Protein AF-A0A1F7X297-F1 (afdb_monomer_lite)

pLDDT: mean 84.8, std 11.04, range [38.44, 95.62]

Organism: NCBI:txid1802478

Structure (mmCIF, N/CA/C/O backbone):
data_AF-A0A1F7X297-F1
#
_entry.id   AF-A0A1F7X297-F1
#
loop_
_atom_site.group_PDB
_atom_site.id
_atom_site.type_symbol
_atom_site.label_atom_id
_atom_site.label_alt_id
_atom_site.label_comp_id
_atom_site.label_asym_id
_atom_site.label_entity_id
_atom_site.label_seq_id
_atom_site.pdbx_PDB_ins_code
_atom_site.Cartn_x
_atom_site.Cartn_y
_atom_site.Cartn_z
_atom_site.occupancy
_atom_site.B_iso_or_equiv
_atom_site.auth_seq_id
_atom_site.auth_comp_id
_atom_site.auth_asym_id
_atom_site.auth_atom_id
_atom_site.pdbx_PDB_model_num
ATOM 1 N N . MET A 1 1 ? -18.878 -6.412 -2.199 1.00 38.44 1 MET A N 1
ATOM 2 C CA . MET A 1 1 ? -19.005 -5.171 -1.406 1.00 38.44 1 MET A CA 1
ATOM 3 C C . MET A 1 1 ? -17.886 -5.158 -0.384 1.00 38.44 1 MET A C 1
ATOM 5 O O . MET A 1 1 ? -17.686 -6.184 0.255 1.00 38.44 1 MET A O 1
ATOM 9 N N . THR A 1 2 ? -17.137 -4.058 -0.283 1.00 46.91 2 THR A N 1
ATOM 10 C CA . THR A 1 2 ? -16.115 -3.872 0.761 1.00 46.91 2 THR A CA 1
ATOM 11 C C . THR A 1 2 ? -16.827 -3.717 2.111 1.00 46.91 2 THR A C 1
ATOM 13 O O . THR A 1 2 ? -17.784 -2.945 2.172 1.00 46.91 2 THR A O 1
ATOM 16 N N . PRO A 1 3 ? -16.432 -4.443 3.169 1.00 51.38 3 PRO A N 1
ATOM 17 C CA . PRO A 1 3 ? -17.032 -4.289 4.494 1.00 51.38 3 PRO A CA 1
ATOM 18 C C . PRO A 1 3 ? -16.887 -2.838 4.997 1.00 51.38 3 PRO A C 1
ATOM 20 O O . PRO A 1 3 ? -15.782 -2.298 4.982 1.00 51.38 3 PRO A O 1
ATOM 23 N N . GLU A 1 4 ? -17.969 -2.196 5.449 1.00 62.78 4 GLU A N 1
ATOM 24 C CA . GLU A 1 4 ? -17.889 -0.869 6.080 1.00 62.78 4 GLU A CA 1
ATOM 25 C C . GLU A 1 4 ? -17.641 -1.016 7.585 1.00 62.78 4 GLU A C 1
ATOM 27 O O . GLU A 1 4 ? -18.492 -1.491 8.338 1.00 62.78 4 GLU A O 1
ATOM 32 N N . PHE A 1 5 ? -16.453 -0.614 8.037 1.00 67.69 5 PHE A N 1
ATOM 33 C CA . PHE A 1 5 ? -16.093 -0.645 9.450 1.00 67.69 5 PHE A CA 1
ATOM 34 C C . PHE A 1 5 ? -16.605 0.616 10.155 1.00 67.69 5 PHE A C 1
ATOM 36 O O . PHE A 1 5 ? -16.205 1.727 9.812 1.00 67.69 5 PHE A O 1
ATOM 43 N N . SER A 1 6 ? -17.503 0.464 11.133 1.00 72.62 6 SER A N 1
ATOM 44 C CA . SER A 1 6 ? -18.113 1.599 11.844 1.00 72.62 6 SER A CA 1
ATOM 45 C C . SER A 1 6 ? -17.475 1.856 13.212 1.00 72.62 6 SER A C 1
ATOM 47 O O . SER A 1 6 ? -16.880 0.963 13.812 1.00 72.62 6 SER A O 1
ATOM 49 N N . GLN A 1 7 ? -17.671 3.065 13.757 1.00 75.06 7 GLN A N 1
ATOM 50 C CA . GLN A 1 7 ? -17.125 3.448 15.072 1.00 75.06 7 GLN A CA 1
ATOM 51 C C . GLN A 1 7 ? -17.664 2.539 16.175 1.00 75.06 7 GLN A C 1
ATOM 53 O O . GLN A 1 7 ? -16.926 2.153 17.069 1.00 75.06 7 GLN A O 1
ATOM 58 N N . LYS A 1 8 ? -18.927 2.117 16.054 1.00 81.44 8 LYS A N 1
ATOM 59 C CA . LYS A 1 8 ? -19.556 1.149 16.954 1.00 81.44 8 LYS A CA 1
ATOM 60 C C . LYS A 1 8 ? -18.793 -0.181 16.990 1.00 81.44 8 LYS A C 1
ATOM 62 O O . LYS A 1 8 ? -18.684 -0.785 18.052 1.00 81.44 8 LYS A O 1
ATOM 67 N N . ILE A 1 9 ? -18.290 -0.648 15.846 1.00 83.44 9 ILE A N 1
ATOM 68 C CA . ILE A 1 9 ? -17.514 -1.894 15.758 1.00 83.44 9 ILE A CA 1
ATOM 69 C C . ILE A 1 9 ? -16.147 -1.688 16.400 1.00 83.44 9 ILE A C 1
ATOM 71 O O . ILE A 1 9 ? -15.744 -2.508 17.220 1.00 83.44 9 ILE A O 1
ATOM 75 N N . THR A 1 10 ? -15.474 -0.576 16.095 1.00 79.00 10 THR A N 1
ATOM 76 C CA . THR A 1 10 ? -14.210 -0.211 16.744 1.00 79.00 10 THR A CA 1
ATOM 77 C C . THR A 1 10 ? -14.358 -0.175 18.261 1.00 79.00 10 THR A C 1
ATOM 79 O O . THR A 1 10 ? -13.610 -0.861 18.944 1.00 79.00 10 THR A O 1
ATOM 82 N N . ASP A 1 11 ? -15.367 0.529 18.779 1.00 80.25 11 ASP A N 1
ATOM 83 C CA . ASP A 1 11 ? -15.612 0.663 20.217 1.00 80.25 11 ASP A CA 1
ATOM 84 C C . ASP A 1 11 ? -15.863 -0.700 20.880 1.00 80.25 11 ASP A C 1
ATOM 86 O O . ASP A 1 11 ? -15.329 -0.980 21.951 1.00 80.25 11 ASP A O 1
ATOM 90 N N . LYS A 1 12 ? -16.635 -1.586 20.233 1.00 83.75 12 LYS A N 1
ATOM 91 C CA . LYS A 1 12 ? -16.843 -2.962 20.715 1.00 83.75 12 LYS A CA 1
ATOM 92 C C . LYS A 1 12 ? -15.537 -3.755 20.776 1.00 83.75 12 LYS A C 1
ATOM 94 O O . LYS A 1 12 ? -15.341 -4.537 21.701 1.00 83.75 12 LYS A O 1
ATOM 99 N N . LEU A 1 13 ? -14.670 -3.593 19.780 1.00 81.56 13 LEU A N 1
ATOM 100 C CA . LEU A 1 13 ? -13.423 -4.347 19.676 1.00 81.56 13 LEU A CA 1
ATOM 101 C C . LEU A 1 13 ? -12.332 -3.834 20.621 1.00 81.56 13 LEU A C 1
ATOM 103 O O . LEU A 1 13 ? -11.515 -4.630 21.075 1.00 81.56 13 LEU A O 1
ATOM 107 N N . THR A 1 14 ? -12.312 -2.537 20.928 1.00 74.00 14 THR A N 1
ATOM 108 C CA . THR A 1 14 ? -11.319 -1.924 21.822 1.00 74.00 14 THR A CA 1
ATOM 109 C C . THR A 1 14 ? -11.687 -2.068 23.303 1.00 74.00 14 THR A C 1
ATOM 111 O O . THR A 1 14 ? -10.814 -2.294 24.136 1.00 74.00 14 THR A O 1
ATOM 114 N N . GLN A 1 15 ? -12.980 -2.065 23.653 1.00 70.38 15 GLN A N 1
ATOM 115 C CA . GLN A 1 15 ? -13.458 -2.192 25.044 1.00 70.38 15 GLN A CA 1
ATOM 116 C C . GLN A 1 15 ? -13.142 -3.534 25.725 1.00 70.38 15 GLN A C 1
ATOM 118 O O . GLN A 1 15 ? -13.280 -3.667 26.945 1.00 70.38 15 GLN A O 1
ATOM 123 N N . HIS A 1 16 ? -12.731 -4.548 24.969 1.00 59.47 16 HIS A N 1
ATOM 124 C CA . HIS A 1 16 ? -12.546 -5.898 25.473 1.00 59.47 16 HIS A CA 1
ATOM 125 C C . HIS A 1 16 ? -11.120 -6.392 25.189 1.00 59.47 16 HIS A C 1
ATOM 127 O O . HIS A 1 16 ? -10.581 -6.206 24.103 1.00 59.47 16 HIS A O 1
ATOM 133 N N . GLN A 1 17 ? -10.499 -7.092 26.146 1.00 58.88 17 GLN A N 1
ATOM 134 C CA . GLN A 1 17 ? -9.280 -7.867 25.876 1.00 58.88 17 GLN A CA 1
ATOM 135 C C . GLN A 1 17 ? -9.661 -9.077 25.009 1.00 58.88 17 GLN A C 1
ATOM 137 O O . GLN A 1 17 ? -9.972 -10.147 25.527 1.00 58.88 17 GLN A O 1
ATOM 142 N N . MET A 1 18 ? -9.766 -8.877 23.694 1.00 66.44 18 MET A N 1
ATOM 143 C CA . MET A 1 18 ? -10.451 -9.830 22.821 1.00 66.44 18 MET A CA 1
ATOM 144 C C . MET A 1 18 ? -9.526 -10.937 22.326 1.00 66.44 18 MET A C 1
ATOM 146 O O . MET A 1 18 ? -8.453 -10.680 21.784 1.00 66.44 18 MET A O 1
ATOM 150 N N . SER A 1 19 ? -9.990 -12.181 22.442 1.00 80.50 19 SER A N 1
ATOM 151 C CA . SER A 1 19 ? -9.443 -13.300 21.679 1.00 80.50 19 SER A CA 1
ATOM 152 C C . SER A 1 19 ? -9.825 -13.179 20.197 1.00 80.50 19 SER A C 1
ATOM 154 O O . SER A 1 19 ? -10.837 -12.568 19.846 1.00 80.50 19 SER A O 1
ATOM 156 N N . VAL A 1 20 ? -9.043 -13.815 19.318 1.00 86.19 20 VAL A N 1
ATOM 157 C CA . VAL A 1 20 ? -9.323 -13.895 17.870 1.00 86.19 20 VAL A CA 1
ATOM 158 C C . VAL A 1 20 ? -10.738 -14.421 17.596 1.00 86.19 20 VAL A C 1
ATOM 160 O O . VAL A 1 20 ? -11.430 -13.895 16.725 1.00 86.19 20 VAL A O 1
ATOM 163 N N . ASP A 1 21 ? -11.194 -15.410 18.369 1.00 87.19 21 ASP A N 1
ATOM 164 C CA . ASP A 1 21 ? -12.525 -16.004 18.210 1.00 87.19 21 ASP A CA 1
ATOM 165 C C . ASP A 1 21 ? -13.640 -14.998 18.488 1.00 87.19 21 ASP A C 1
ATOM 167 O O . ASP A 1 21 ? -14.619 -14.936 17.742 1.00 87.19 21 ASP A O 1
ATOM 171 N N . LYS A 1 22 ? -13.474 -14.153 19.511 1.00 87.88 22 LYS A N 1
ATOM 172 C CA . LYS A 1 22 ? -14.493 -13.162 19.848 1.00 87.88 22 LYS A CA 1
ATOM 173 C C . LYS A 1 22 ? -14.522 -11.998 18.856 1.00 87.88 22 LYS A C 1
ATOM 175 O O . LYS A 1 22 ? -15.602 -11.518 18.521 1.00 87.88 22 LYS A O 1
ATOM 180 N N . ILE A 1 23 ? -13.367 -11.601 18.315 1.00 89.31 23 ILE A N 1
ATOM 181 C CA . ILE A 1 23 ? -13.302 -10.648 17.193 1.00 89.31 23 ILE A CA 1
ATOM 182 C C . ILE A 1 23 ? -14.063 -11.220 15.991 1.00 89.31 23 ILE A C 1
ATOM 184 O O . ILE A 1 23 ? -14.893 -10.534 15.400 1.00 89.31 23 ILE A O 1
ATOM 188 N N . LYS A 1 24 ? -13.832 -12.495 15.653 1.00 90.81 24 LYS A N 1
ATOM 189 C CA . LYS A 1 24 ? -14.525 -13.178 14.550 1.00 90.81 24 LYS A CA 1
ATOM 190 C C . LYS A 1 24 ? -16.042 -13.208 14.744 1.00 90.81 24 LYS A C 1
ATOM 192 O O . LYS A 1 24 ? -16.774 -13.032 13.774 1.00 90.81 24 LYS A O 1
ATOM 197 N N . GLU A 1 25 ? -16.507 -13.440 15.968 1.00 90.12 25 GLU A N 1
ATOM 198 C CA . GLU A 1 25 ? -17.930 -13.423 16.321 1.00 90.12 25 GLU A CA 1
ATOM 199 C C . GLU A 1 25 ? -18.545 -12.032 16.105 1.00 90.12 25 GLU A C 1
ATOM 201 O O . GLU A 1 25 ? -19.507 -11.918 15.352 1.00 90.12 25 GLU A O 1
ATOM 206 N N . ILE A 1 26 ? -17.936 -10.973 16.655 1.00 89.62 26 ILE A N 1
ATOM 207 C CA . ILE A 1 26 ? -18.421 -9.587 16.504 1.00 89.62 26 ILE A CA 1
ATOM 208 C C . ILE A 1 26 ? -18.487 -9.177 15.031 1.00 89.62 26 ILE A C 1
ATOM 210 O O . ILE A 1 26 ? -19.477 -8.597 14.592 1.00 89.62 26 ILE A O 1
ATOM 214 N N . LEU A 1 27 ? -17.445 -9.483 14.251 1.00 89.06 27 LEU A N 1
ATOM 215 C CA . LEU A 1 27 ? -17.424 -9.149 12.826 1.00 89.06 27 LEU A CA 1
ATOM 216 C C . LEU A 1 27 ? -18.556 -9.860 12.073 1.00 89.06 27 LEU A C 1
ATOM 218 O O . LEU A 1 27 ? -19.227 -9.230 11.260 1.00 89.06 27 LEU A O 1
ATOM 222 N N . LYS A 1 28 ? -18.824 -11.136 12.386 1.00 89.50 28 LYS A N 1
ATOM 223 C CA . LYS A 1 28 ? -19.942 -11.890 11.798 1.00 89.50 28 LYS A CA 1
ATOM 224 C C . LYS A 1 28 ? -21.309 -11.330 12.189 1.00 89.50 28 LYS A C 1
ATOM 226 O O . LYS A 1 28 ? -22.180 -11.264 11.327 1.00 89.50 28 LYS A O 1
ATOM 231 N N . GLU A 1 29 ? -21.504 -10.935 13.448 1.00 90.25 29 GLU A N 1
ATOM 232 C CA . GLU A 1 29 ? -22.754 -10.312 13.920 1.00 90.25 29 GLU A CA 1
ATOM 233 C C . GLU A 1 29 ? -23.071 -9.015 13.169 1.00 90.25 29 GLU A C 1
ATOM 235 O O . GLU A 1 29 ? -24.231 -8.716 12.900 1.00 90.25 29 GLU A O 1
ATOM 240 N N . GLU A 1 30 ? -22.037 -8.265 12.793 1.00 87.62 30 GLU A N 1
ATOM 241 C CA . GLU A 1 30 ? -22.159 -7.019 12.030 1.00 87.62 30 GLU A CA 1
ATOM 242 C C . GLU A 1 30 ? -22.128 -7.269 10.503 1.00 87.62 30 GLU A C 1
ATOM 244 O O . GLU A 1 30 ? -22.032 -6.332 9.715 1.00 87.62 30 GLU A O 1
ATOM 249 N N . GLY A 1 31 ? -22.227 -8.534 10.064 1.00 87.69 31 GLY A N 1
ATOM 250 C CA . GLY A 1 31 ? -22.316 -8.923 8.652 1.00 87.69 31 GLY A CA 1
ATOM 251 C C . GLY A 1 31 ? -21.001 -8.829 7.873 1.00 87.69 31 GLY A C 1
ATOM 252 O O . GLY A 1 31 ? -21.013 -8.864 6.641 1.00 87.69 31 GLY A O 1
ATOM 253 N N . LEU A 1 32 ? -19.864 -8.712 8.562 1.00 87.88 32 LEU A N 1
ATOM 254 C CA . LEU A 1 32 ? -18.552 -8.564 7.947 1.00 87.88 32 LEU A CA 1
ATOM 255 C C . LEU A 1 32 ? -17.800 -9.903 7.904 1.00 87.88 32 LEU A C 1
ATOM 257 O O . LEU A 1 32 ? -17.411 -10.473 8.927 1.00 87.88 32 LEU A O 1
ATOM 261 N N . PHE A 1 33 ? -17.542 -10.394 6.693 1.00 88.38 33 PHE A N 1
ATOM 262 C CA . PHE A 1 33 ? -16.872 -11.674 6.461 1.00 88.38 33 PHE A CA 1
ATOM 263 C C . PHE A 1 33 ? -15.397 -11.461 6.117 1.00 88.38 33 PHE A C 1
ATOM 265 O O . PHE A 1 33 ? -15.043 -11.180 4.975 1.00 88.38 33 PHE A O 1
ATOM 272 N N . PHE A 1 34 ? -14.538 -11.605 7.122 1.00 90.62 34 PHE A N 1
ATOM 273 C CA . PHE A 1 34 ? -13.085 -11.510 6.989 1.00 90.62 34 PHE A CA 1
ATOM 274 C C . PHE A 1 34 ? -12.448 -12.906 6.946 1.00 90.62 34 PHE A C 1
ATOM 276 O O . PHE A 1 34 ? -12.910 -13.823 7.630 1.00 90.62 34 PHE A O 1
ATOM 283 N N . SER A 1 35 ? -11.360 -13.062 6.186 1.00 91.94 35 SER A N 1
ATOM 284 C CA . SER A 1 35 ? -10.506 -14.251 6.274 1.00 91.94 35 SER A CA 1
ATOM 285 C C . SER A 1 35 ? -9.921 -14.412 7.685 1.00 91.94 35 SER A C 1
ATOM 287 O O . SER A 1 35 ? -9.747 -13.434 8.418 1.00 91.94 35 SER A O 1
ATOM 289 N N . ASP A 1 36 ? -9.555 -15.639 8.066 1.00 90.75 36 ASP A N 1
ATOM 290 C CA . ASP A 1 36 ? -8.929 -15.903 9.373 1.00 90.75 36 ASP A CA 1
ATOM 291 C C . ASP A 1 36 ? -7.648 -15.083 9.581 1.00 90.75 36 ASP A C 1
ATOM 293 O O . ASP A 1 36 ? -7.345 -14.638 10.689 1.00 90.75 36 ASP A O 1
ATOM 297 N N . ASP A 1 37 ? -6.907 -14.855 8.501 1.00 90.25 37 ASP A N 1
ATOM 298 C CA . ASP A 1 37 ? -5.690 -14.056 8.490 1.00 90.25 37 ASP A CA 1
ATOM 299 C C . ASP A 1 37 ? -5.979 -12.566 8.692 1.00 90.25 37 ASP A C 1
ATOM 301 O O . ASP A 1 37 ? -5.272 -11.913 9.463 1.00 90.25 37 ASP A O 1
ATOM 305 N N . SER A 1 38 ? -7.056 -12.040 8.100 1.00 91.50 38 SER A N 1
ATOM 306 C CA . SER A 1 38 ? -7.497 -10.675 8.377 1.00 91.50 38 SER A CA 1
ATOM 307 C C . SER A 1 38 ? -7.957 -10.509 9.827 1.00 91.50 38 SER A C 1
ATOM 309 O O . SER A 1 38 ? -7.583 -9.527 10.461 1.00 91.50 38 SER A O 1
ATOM 311 N N . VAL A 1 39 ? -8.708 -11.464 10.393 1.00 91.44 39 VAL A N 1
ATOM 312 C CA . VAL A 1 39 ? -9.139 -11.403 11.806 1.00 91.44 39 VAL A CA 1
ATOM 313 C C . VAL A 1 39 ? -7.929 -11.395 12.746 1.00 91.44 39 VAL A C 1
ATOM 315 O O . VAL A 1 39 ? -7.859 -10.576 13.662 1.00 91.44 39 VAL A O 1
ATOM 318 N N . LYS A 1 40 ? -6.934 -12.256 12.496 1.00 88.94 40 LYS A N 1
ATOM 319 C CA . LYS A 1 40 ? -5.674 -12.271 13.260 1.00 88.94 40 LYS A CA 1
ATOM 320 C C . LYS A 1 40 ? -4.914 -10.949 13.136 1.00 88.94 40 LYS A C 1
ATOM 322 O O . LYS A 1 40 ? -4.377 -10.460 14.126 1.00 88.94 40 LYS A O 1
ATOM 327 N N . ASN A 1 41 ? -4.884 -10.356 11.945 1.00 89.50 41 ASN A N 1
ATOM 328 C CA . ASN A 1 41 ? -4.262 -9.054 11.720 1.00 89.50 41 ASN A CA 1
ATOM 329 C C . ASN A 1 41 ? -5.008 -7.912 12.433 1.00 89.50 41 ASN A C 1
ATOM 331 O O . ASN A 1 41 ? -4.359 -7.021 12.971 1.00 89.50 41 ASN A O 1
ATOM 335 N N . ILE A 1 42 ? -6.343 -7.947 12.495 1.00 90.31 42 ILE A N 1
ATOM 336 C CA . ILE A 1 42 ? -7.141 -6.986 13.277 1.00 90.31 42 ILE A CA 1
ATOM 337 C C . ILE A 1 42 ? -6.803 -7.109 14.766 1.00 90.31 42 ILE A C 1
ATOM 339 O O . ILE A 1 42 ? -6.512 -6.102 15.407 1.00 90.31 42 ILE A O 1
ATOM 343 N N . ALA A 1 43 ? -6.756 -8.336 15.297 1.00 88.31 43 ALA A N 1
ATOM 344 C CA . ALA A 1 43 ? -6.353 -8.594 16.681 1.00 88.31 43 ALA A CA 1
ATOM 345 C C . ALA A 1 43 ? -4.957 -8.025 16.984 1.00 88.31 43 ALA A C 1
ATOM 347 O O . ALA A 1 43 ? -4.738 -7.381 18.008 1.00 88.31 43 ALA A O 1
ATOM 348 N N . HIS A 1 44 ? -4.020 -8.219 16.055 1.00 86.56 44 HIS A N 1
ATOM 349 C CA . HIS A 1 44 ? -2.669 -7.689 16.166 1.00 86.56 44 HIS A CA 1
ATOM 350 C C . HIS A 1 44 ? -2.646 -6.150 16.128 1.00 86.56 44 HIS A C 1
ATOM 352 O O . HIS A 1 44 ? -1.983 -5.532 16.959 1.00 86.56 44 HIS A O 1
ATOM 358 N N . GLY A 1 45 ? -3.408 -5.516 15.234 1.00 88.00 45 GLY A N 1
ATOM 359 C CA . GLY A 1 45 ? -3.523 -4.056 15.186 1.00 88.00 45 GLY A CA 1
ATOM 360 C C . GLY A 1 45 ? -4.084 -3.462 16.481 1.00 88.00 45 GLY A C 1
ATOM 361 O O . GLY A 1 45 ? -3.542 -2.476 16.973 1.00 88.00 45 GLY A O 1
ATOM 362 N N . LEU A 1 46 ? -5.105 -4.098 17.069 1.00 87.06 46 LEU A N 1
ATOM 363 C CA . LEU A 1 46 ? -5.668 -3.721 18.373 1.00 87.06 46 LEU A CA 1
ATOM 364 C C . LEU A 1 46 ? -4.640 -3.854 19.502 1.00 87.06 46 LEU A C 1
ATOM 366 O O . LEU A 1 46 ? -4.536 -2.973 20.349 1.00 87.06 46 LEU A O 1
ATOM 370 N N . MET A 1 47 ? -3.846 -4.927 19.499 1.00 83.75 47 MET A N 1
ATOM 371 C CA . MET A 1 47 ? -2.786 -5.121 20.488 1.00 83.75 47 MET A CA 1
ATOM 372 C C . MET A 1 47 ? -1.715 -4.027 20.393 1.00 83.75 47 MET A C 1
ATOM 374 O O . MET A 1 47 ? -1.365 -3.439 21.411 1.00 83.75 47 MET A O 1
ATOM 378 N N . ILE A 1 48 ? -1.230 -3.715 19.183 1.00 83.62 48 ILE A N 1
ATOM 379 C CA . ILE A 1 48 ? -0.271 -2.618 18.975 1.00 83.62 48 ILE A CA 1
ATOM 380 C C . ILE A 1 48 ? -0.866 -1.301 19.476 1.00 83.62 48 ILE A C 1
ATOM 382 O O . ILE A 1 48 ? -0.217 -0.579 20.227 1.00 83.62 48 ILE A O 1
ATOM 386 N N . HIS A 1 49 ? -2.100 -0.996 19.073 1.00 83.88 49 HIS A N 1
ATOM 387 C CA . HIS A 1 49 ? -2.787 0.235 19.455 1.00 83.88 49 HIS A CA 1
ATOM 388 C C . HIS A 1 49 ? -2.930 0.373 20.977 1.00 83.88 49 HIS A C 1
ATOM 390 O O . HIS A 1 49 ? -2.671 1.441 21.530 1.00 83.88 49 HIS A O 1
ATOM 396 N N . LYS A 1 50 ? -3.234 -0.727 21.671 1.00 81.19 50 LYS A N 1
ATOM 397 C CA . LYS A 1 50 ? -3.296 -0.769 23.133 1.00 81.19 50 LYS A CA 1
ATOM 398 C C . LYS A 1 50 ? -1.945 -0.473 23.789 1.00 81.19 50 LYS A C 1
ATOM 400 O O . LYS A 1 50 ? -1.888 0.344 24.708 1.00 81.19 50 LYS A O 1
ATOM 405 N N . GLU A 1 51 ? -0.866 -1.092 23.307 1.00 79.94 51 GLU A N 1
ATOM 406 C CA . GLU A 1 51 ? 0.500 -0.873 23.816 1.00 79.94 51 GLU A CA 1
ATOM 407 C C . GLU A 1 51 ? 0.984 0.573 23.615 1.00 79.94 51 GLU A C 1
ATOM 409 O O . GLU A 1 51 ? 1.807 1.069 24.380 1.00 79.94 51 GLU A O 1
ATOM 414 N N . MET A 1 52 ? 0.428 1.297 22.637 1.00 76.56 52 MET A N 1
ATOM 415 C CA . MET A 1 52 ? 0.686 2.732 22.447 1.00 76.56 52 MET A CA 1
ATOM 416 C C . MET A 1 52 ? 0.012 3.631 23.499 1.00 76.56 52 MET A C 1
ATOM 418 O O . MET A 1 52 ? 0.217 4.846 23.482 1.00 76.56 52 MET A O 1
ATOM 422 N N . GLY A 1 53 ? -0.772 3.067 24.422 1.00 69.44 53 GLY A N 1
ATOM 423 C CA . GLY A 1 53 ? -1.485 3.811 25.456 1.00 69.44 53 GLY A CA 1
ATOM 424 C C . GLY A 1 53 ? -2.832 4.334 24.963 1.00 69.44 53 GLY A C 1
ATOM 425 O O . GLY A 1 53 ? -3.044 5.544 24.925 1.00 69.44 53 GLY A O 1
ATOM 426 N N . GLU A 1 54 ? -3.735 3.408 24.624 1.00 61.34 54 GLU A N 1
ATOM 427 C CA . GLU A 1 54 ? -5.103 3.589 24.090 1.00 61.34 54 GLU A CA 1
ATOM 428 C C . GLU A 1 54 ? -5.853 4.850 24.576 1.00 61.34 54 GLU A C 1
ATOM 430 O O . GLU A 1 54 ? -6.504 5.534 23.791 1.00 61.34 54 GLU A O 1
ATOM 435 N N . GLN A 1 55 ? -5.732 5.205 25.861 1.00 49.53 55 GLN A N 1
ATOM 436 C CA . GLN A 1 55 ? -6.436 6.347 26.466 1.00 49.53 55 GLN A CA 1
ATOM 437 C C . GLN A 1 55 ? -5.837 7.724 26.122 1.00 49.53 55 GLN A C 1
ATOM 439 O O . GLN A 1 55 ? -6.522 8.745 26.216 1.00 49.53 55 GLN A O 1
ATOM 444 N N . SER A 1 56 ? -4.575 7.762 25.700 1.00 55.19 56 SER A N 1
ATOM 445 C CA . SER A 1 56 ? -3.836 8.979 25.342 1.00 55.19 56 SER A CA 1
ATOM 446 C C . SER A 1 56 ? -3.699 9.152 23.829 1.00 55.19 56 SER A C 1
ATOM 448 O O . SER A 1 56 ? -3.445 10.263 23.357 1.00 55.19 56 SER A O 1
ATOM 450 N N . PHE A 1 57 ? -3.880 8.073 23.060 1.00 69.88 57 PHE A N 1
ATOM 451 C CA . PHE A 1 57 ? -3.644 8.062 21.624 1.00 69.88 57 PHE A CA 1
ATOM 452 C C . PHE A 1 57 ? -4.883 8.506 20.830 1.00 69.88 57 PHE A C 1
ATOM 454 O O . PHE A 1 57 ? -5.790 7.725 20.546 1.00 69.88 57 PHE A O 1
ATOM 461 N N . LYS A 1 58 ? -4.940 9.799 20.486 1.00 78.69 58 LYS A N 1
ATOM 462 C CA . LYS A 1 58 ? -6.086 10.418 19.784 1.00 78.69 58 LYS A CA 1
ATOM 463 C C . LYS A 1 58 ? -5.907 10.537 18.274 1.00 78.69 58 LYS A C 1
ATOM 465 O O . LYS A 1 58 ? -6.882 10.796 17.567 1.00 78.69 58 LYS A O 1
ATOM 470 N N . ASP A 1 59 ? -4.685 10.349 17.806 1.00 88.50 59 ASP A N 1
ATOM 471 C CA . ASP A 1 59 ? -4.332 10.466 16.402 1.00 88.50 59 ASP A CA 1
ATOM 472 C C . ASP A 1 59 ? -4.981 9.337 15.581 1.00 88.50 59 ASP A C 1
ATOM 474 O O . ASP A 1 59 ? -5.214 8.234 16.105 1.00 88.50 59 ASP A O 1
ATOM 478 N N . PRO A 1 60 ? -5.320 9.586 14.302 1.00 92.06 60 PRO A N 1
ATOM 479 C CA . PRO A 1 60 ? -5.765 8.537 13.400 1.00 92.06 60 PRO A CA 1
ATOM 480 C C . PRO A 1 60 ? -4.800 7.356 13.377 1.00 92.06 60 PRO A C 1
ATOM 482 O O . PRO A 1 60 ? -3.629 7.505 13.033 1.00 92.06 60 PRO A O 1
ATOM 485 N N . PHE A 1 61 ? -5.318 6.176 13.701 1.00 91.50 61 PHE A N 1
ATOM 486 C CA . PHE A 1 61 ? -4.616 4.901 13.596 1.00 91.50 61 PHE A CA 1
ATOM 487 C C . PHE A 1 61 ? -5.543 3.920 12.908 1.00 91.50 61 PHE A C 1
ATOM 489 O O . PHE A 1 61 ? -6.634 3.651 13.413 1.00 91.50 61 PHE A O 1
ATOM 496 N N . PHE A 1 62 ? -5.155 3.413 11.744 1.00 92.75 62 PHE A N 1
ATOM 497 C CA . PHE A 1 62 ? -6.038 2.559 10.965 1.00 92.75 62 PHE A CA 1
ATOM 498 C C . PHE A 1 62 ? -5.285 1.511 10.154 1.00 92.75 62 PHE A C 1
ATOM 500 O O . PHE A 1 62 ? -4.175 1.724 9.666 1.00 92.75 62 PHE A O 1
ATOM 507 N N . ILE A 1 63 ? -5.932 0.364 10.002 1.00 93.44 63 ILE A N 1
ATOM 508 C CA . ILE A 1 63 ? -5.496 -0.753 9.179 1.00 93.44 63 ILE A CA 1
ATOM 509 C C . ILE A 1 63 ? -6.062 -0.558 7.771 1.00 93.44 63 ILE A C 1
ATOM 511 O O . ILE A 1 63 ? -7.231 -0.202 7.601 1.00 93.44 63 ILE A O 1
ATOM 515 N N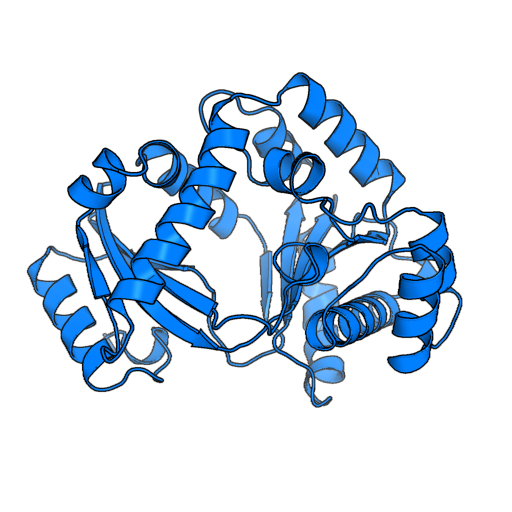 . TYR A 1 64 ? -5.243 -0.819 6.755 1.00 91.94 64 TYR A N 1
ATOM 516 C CA . TYR A 1 64 ? -5.636 -0.722 5.349 1.00 91.94 64 TYR A CA 1
ATOM 517 C C . TYR A 1 64 ? -5.199 -1.965 4.553 1.00 91.94 64 TYR A C 1
ATOM 519 O O . TYR A 1 64 ? -4.748 -2.972 5.105 1.00 91.94 64 TYR A O 1
ATOM 527 N N . GLY A 1 65 ? -5.388 -1.923 3.232 1.00 88.56 65 GLY A N 1
ATOM 528 C CA . GLY A 1 65 ? -4.934 -2.977 2.326 1.00 88.56 65 GLY A CA 1
ATOM 529 C C . GLY A 1 65 ? -5.747 -4.269 2.447 1.00 88.56 65 GLY A C 1
ATOM 530 O O . GLY A 1 65 ? -6.945 -4.244 2.721 1.00 88.56 65 GLY A O 1
ATOM 531 N N . SER A 1 66 ? -5.098 -5.414 2.212 1.00 88.25 66 SER A N 1
ATOM 532 C CA . SER A 1 66 ? -5.779 -6.723 2.172 1.00 88.25 66 SER A CA 1
ATOM 533 C C . SER A 1 66 ? -6.487 -7.093 3.480 1.00 88.25 66 SER A C 1
ATOM 535 O O . SER A 1 66 ? -7.538 -7.728 3.442 1.00 88.25 66 SER A O 1
ATOM 537 N N . THR A 1 67 ? -5.967 -6.640 4.629 1.00 91.38 67 THR A N 1
ATOM 538 C CA . THR A 1 67 ? -6.624 -6.860 5.923 1.00 91.38 67 THR A CA 1
ATOM 539 C C . THR A 1 67 ? -7.981 -6.170 5.956 1.00 91.38 67 THR A C 1
ATOM 541 O O . THR A 1 67 ? -8.972 -6.848 6.207 1.00 91.38 67 THR A O 1
ATOM 544 N N . ALA A 1 68 ? -8.033 -4.873 5.627 1.00 90.81 68 ALA A N 1
ATOM 545 C CA . ALA A 1 68 ? -9.271 -4.090 5.587 1.00 90.81 68 ALA A CA 1
ATOM 546 C C . ALA A 1 68 ? -10.260 -4.592 4.519 1.00 90.81 68 ALA A C 1
ATOM 548 O O . ALA A 1 68 ? -11.459 -4.638 4.767 1.00 90.81 68 ALA A O 1
ATOM 549 N N . LYS A 1 69 ? -9.756 -5.080 3.375 1.00 89.00 69 LYS A N 1
ATOM 550 C CA . LYS A 1 69 ? -10.576 -5.719 2.328 1.00 89.00 69 LYS A CA 1
ATOM 551 C C . LYS A 1 69 ? -11.119 -7.104 2.718 1.00 89.00 69 LYS A C 1
ATOM 553 O O . LYS A 1 69 ? -11.943 -7.648 1.992 1.00 89.00 69 LYS A O 1
ATOM 558 N N . GLY A 1 70 ? -10.662 -7.692 3.826 1.00 90.00 70 GLY A N 1
ATOM 559 C CA . GLY A 1 70 ? -11.083 -9.028 4.266 1.00 90.00 70 GLY A CA 1
ATOM 560 C C . GLY A 1 70 ? -10.391 -10.199 3.571 1.00 90.00 70 GLY A C 1
ATOM 561 O O . GLY A 1 70 ? -10.790 -11.342 3.778 1.00 90.00 70 GLY A O 1
ATOM 562 N N . THR A 1 71 ? -9.343 -9.932 2.790 1.00 90.56 71 THR A N 1
ATOM 563 C CA . THR A 1 71 ? -8.682 -10.905 1.907 1.00 90.56 71 THR A CA 1
ATOM 564 C C . THR A 1 71 ? -7.214 -11.146 2.270 1.00 90.56 71 THR A C 1
ATOM 566 O O . THR A 1 71 ? -6.431 -11.600 1.436 1.00 90.56 71 THR A O 1
ATOM 569 N N . ALA A 1 72 ? -6.773 -10.817 3.488 1.00 89.56 72 ALA A N 1
ATOM 570 C CA . ALA A 1 72 ? -5.411 -11.159 3.896 1.00 89.56 72 ALA A CA 1
ATOM 571 C C . ALA A 1 72 ? -5.243 -12.688 3.893 1.00 89.56 72 ALA A C 1
ATOM 573 O O . ALA A 1 72 ? -6.174 -13.415 4.240 1.00 89.56 72 ALA A O 1
ATOM 574 N N . GLY A 1 73 ? -4.080 -13.189 3.475 1.00 88.00 73 GLY A N 1
ATOM 575 C CA . GLY A 1 73 ? -3.798 -14.627 3.459 1.00 88.00 73 GLY A CA 1
ATOM 576 C C . GLY A 1 73 ? -4.499 -15.439 2.367 1.00 88.00 73 GLY A C 1
ATOM 577 O O . GLY A 1 73 ? -4.184 -16.616 2.227 1.00 88.00 73 GLY A O 1
ATOM 578 N N . THR A 1 74 ? -5.420 -14.859 1.586 1.00 88.94 74 THR A N 1
ATOM 579 C CA . THR A 1 74 ? -6.128 -15.612 0.534 1.00 88.94 74 THR A CA 1
ATOM 580 C C . THR A 1 74 ? -5.282 -15.819 -0.714 1.00 88.94 74 THR A C 1
ATOM 582 O O . THR A 1 74 ? -5.512 -16.762 -1.460 1.00 88.94 74 THR A O 1
ATOM 585 N N . GLU A 1 75 ? -4.305 -14.944 -0.948 1.00 85.94 75 GLU A N 1
ATOM 586 C CA . GLU A 1 75 ? -3.419 -15.001 -2.104 1.00 85.94 75 GLU A CA 1
ATOM 587 C C . GLU A 1 75 ? -1.987 -14.639 -1.695 1.00 85.94 75 GLU A C 1
ATOM 589 O O . GLU A 1 75 ? -1.795 -13.804 -0.802 1.00 85.94 75 GLU A O 1
ATOM 594 N N . PRO A 1 76 ? -0.967 -15.191 -2.376 1.00 84.81 76 PRO A N 1
ATOM 595 C CA . PRO A 1 76 ? 0.401 -14.745 -2.192 1.00 84.81 76 PRO A CA 1
ATOM 596 C C . PRO A 1 76 ? 0.560 -13.260 -2.535 1.00 84.81 76 PRO A C 1
ATOM 598 O O . PRO A 1 76 ? -0.050 -12.725 -3.475 1.00 84.81 76 PRO A O 1
ATOM 601 N N . LYS A 1 77 ? 1.413 -12.594 -1.761 1.00 84.81 77 LYS A N 1
ATOM 602 C CA . LYS A 1 77 ? 1.800 -11.208 -1.974 1.00 84.81 77 LYS A CA 1
ATOM 603 C C . LYS A 1 77 ? 2.873 -11.099 -3.043 1.00 84.81 77 LYS A C 1
ATOM 605 O O . LYS A 1 77 ? 3.825 -11.878 -3.058 1.00 84.81 77 LYS A O 1
ATOM 610 N N . ILE A 1 78 ? 2.734 -10.061 -3.858 1.00 87.62 78 ILE A N 1
ATOM 611 C CA . ILE A 1 78 ? 3.700 -9.659 -4.874 1.00 87.62 78 ILE A CA 1
ATOM 612 C C . ILE A 1 78 ? 4.579 -8.548 -4.306 1.00 87.62 78 ILE A C 1
ATOM 614 O O . ILE A 1 78 ? 4.055 -7.544 -3.820 1.00 87.62 78 ILE A O 1
ATOM 618 N N . GLN A 1 79 ? 5.893 -8.742 -4.372 1.00 88.44 79 GLN A N 1
ATOM 619 C CA . GLN A 1 79 ? 6.876 -7.688 -4.184 1.00 88.44 79 GLN A CA 1
ATOM 620 C C . GLN A 1 79 ? 7.194 -7.110 -5.549 1.00 88.44 79 GLN A C 1
ATOM 622 O O . GLN A 1 79 ? 7.430 -7.867 -6.487 1.00 88.44 79 GLN A O 1
ATOM 627 N N . GLU A 1 80 ? 7.231 -5.791 -5.630 1.00 91.62 80 GLU A N 1
ATOM 628 C CA . GLU A 1 80 ? 7.682 -5.047 -6.795 1.00 91.62 80 GLU A CA 1
ATOM 629 C C . GLU A 1 80 ? 9.047 -4.418 -6.493 1.00 91.62 80 GLU A C 1
ATOM 631 O O . GLU A 1 80 ? 9.266 -3.837 -5.427 1.00 91.62 80 GLU A O 1
ATOM 636 N N . ILE A 1 81 ? 9.985 -4.550 -7.422 1.00 91.50 81 ILE A N 1
ATOM 637 C CA . ILE A 1 81 ? 11.293 -3.903 -7.380 1.00 91.50 81 ILE A CA 1
ATOM 638 C C . ILE A 1 81 ? 11.344 -2.976 -8.587 1.00 91.50 81 ILE A C 1
ATOM 640 O O . ILE A 1 81 ? 11.413 -3.453 -9.716 1.00 91.50 81 ILE A O 1
ATOM 644 N N . GLN A 1 82 ? 11.268 -1.670 -8.342 1.00 93.25 82 GLN A N 1
ATOM 645 C CA . GLN A 1 82 ? 11.299 -0.645 -9.381 1.00 93.25 82 GLN A CA 1
ATOM 646 C C . GLN A 1 82 ? 12.735 -0.210 -9.648 1.00 93.25 82 GLN A C 1
ATOM 648 O O . GLN A 1 82 ? 13.433 0.203 -8.718 1.00 93.25 82 GLN A O 1
ATOM 653 N N . TYR A 1 83 ? 13.144 -0.235 -10.912 1.00 93.94 83 TYR A N 1
ATOM 654 C CA . TYR A 1 83 ? 14.471 0.201 -11.335 1.00 93.94 83 TYR A CA 1
ATOM 655 C C . TYR A 1 83 ? 14.401 1.591 -11.958 1.00 93.94 83 TYR A C 1
ATOM 657 O O . TYR A 1 83 ? 13.587 1.854 -12.846 1.00 93.94 83 TYR A O 1
ATOM 665 N N . TRP A 1 84 ? 15.268 2.470 -11.472 1.00 93.94 84 TRP A N 1
ATOM 666 C CA . TRP A 1 84 ? 15.327 3.877 -11.831 1.00 93.94 84 TRP A CA 1
ATOM 667 C C . TRP A 1 84 ? 16.725 4.239 -12.300 1.00 93.94 84 TRP A C 1
ATOM 669 O O . TRP A 1 84 ? 17.706 3.810 -11.696 1.00 93.94 84 TRP A O 1
ATOM 679 N N . LYS A 1 85 ? 16.806 5.078 -13.326 1.00 93.69 85 LYS A N 1
ATOM 680 C CA . LYS A 1 85 ? 18.031 5.779 -13.701 1.00 93.69 85 LYS A CA 1
ATOM 681 C C . LYS A 1 85 ? 17.759 7.268 -13.612 1.00 93.69 85 LYS A C 1
ATOM 683 O O . LYS A 1 85 ? 16.961 7.801 -14.379 1.00 93.69 85 LYS A O 1
ATOM 688 N N . ASP A 1 86 ? 18.382 7.924 -12.641 1.00 89.25 86 ASP A N 1
ATOM 689 C CA . ASP A 1 86 ? 18.054 9.299 -12.267 1.00 89.25 86 ASP A CA 1
ATOM 690 C C . ASP A 1 86 ? 16.557 9.416 -11.909 1.00 89.25 86 ASP A C 1
ATOM 692 O O . ASP A 1 86 ? 16.113 8.856 -10.902 1.00 89.25 86 ASP A O 1
ATOM 696 N N . VAL A 1 87 ? 15.779 10.114 -12.744 1.00 88.88 87 VAL A N 1
ATOM 697 C CA . VAL A 1 87 ? 14.319 10.281 -12.621 1.00 88.88 87 VAL A CA 1
ATOM 698 C C . VAL A 1 87 ? 13.522 9.407 -13.594 1.00 88.88 87 VAL A C 1
ATOM 700 O O . VAL A 1 87 ? 12.298 9.461 -13.574 1.00 88.88 87 VAL A O 1
ATOM 703 N N . GLN A 1 88 ? 14.191 8.617 -14.436 1.00 92.62 88 GLN A N 1
ATOM 704 C CA . GLN A 1 88 ? 13.545 7.773 -15.441 1.00 92.62 88 GLN A CA 1
ATOM 705 C C . GLN A 1 88 ? 13.221 6.399 -14.866 1.00 92.62 88 GLN A C 1
ATOM 707 O O . GLN A 1 88 ? 14.094 5.724 -14.306 1.00 92.62 88 GLN A O 1
ATOM 712 N N . PHE A 1 89 ? 11.973 5.972 -15.036 1.00 94.94 89 PHE A N 1
ATOM 713 C CA . PHE A 1 89 ? 11.534 4.633 -14.661 1.00 94.94 89 PHE A CA 1
ATOM 714 C C . PHE A 1 89 ? 11.857 3.645 -15.789 1.00 94.94 89 PHE A C 1
ATOM 716 O O . PHE A 1 89 ? 11.393 3.818 -16.913 1.00 94.94 89 PHE A O 1
ATOM 723 N N . LEU A 1 90 ? 12.646 2.603 -15.504 1.00 95.31 90 LEU A N 1
ATOM 724 C CA . LEU A 1 90 ? 13.098 1.638 -16.521 1.00 95.31 90 LEU A CA 1
ATOM 725 C C . LEU A 1 90 ? 12.242 0.365 -16.577 1.00 95.31 90 LEU A C 1
ATOM 727 O O . LEU A 1 90 ? 12.093 -0.256 -17.630 1.00 95.31 90 LEU A O 1
ATOM 731 N N . GLY A 1 91 ? 11.623 -0.013 -15.463 1.00 95.50 91 GLY A N 1
ATOM 732 C CA . GLY A 1 91 ? 10.759 -1.185 -15.384 1.00 95.50 91 GLY A CA 1
ATOM 733 C C . GLY A 1 91 ? 10.716 -1.762 -13.982 1.00 95.50 91 GLY A C 1
ATOM 734 O O . GLY A 1 91 ? 11.236 -1.177 -13.026 1.00 95.50 91 GLY A O 1
ATOM 735 N N . SER A 1 92 ? 10.065 -2.912 -13.837 1.00 95.62 92 SER A N 1
ATOM 736 C CA . SER A 1 92 ? 9.913 -3.565 -12.539 1.00 95.62 92 SER A CA 1
ATOM 737 C C . SER A 1 92 ? 10.042 -5.072 -12.602 1.00 95.62 92 SER A C 1
ATOM 739 O O . SER A 1 92 ? 9.468 -5.721 -13.474 1.00 95.62 92 SER A O 1
ATOM 741 N N . THR A 1 93 ? 10.751 -5.621 -11.619 1.00 94.38 93 THR A N 1
ATOM 742 C CA . THR A 1 93 ? 10.763 -7.058 -11.344 1.00 94.38 93 THR A CA 1
ATOM 743 C C . THR A 1 93 ? 9.765 -7.361 -10.246 1.00 94.38 93 THR A C 1
ATOM 745 O O . THR A 1 93 ? 9.773 -6.733 -9.187 1.00 94.38 93 THR A O 1
ATOM 748 N N . PHE A 1 94 ? 8.924 -8.357 -10.486 1.00 92.75 94 PHE A N 1
ATOM 749 C CA . PHE A 1 94 ? 7.923 -8.827 -9.547 1.00 92.75 94 PHE A CA 1
ATOM 750 C C . PHE A 1 94 ? 8.249 -10.238 -9.076 1.00 92.75 94 PHE A C 1
ATOM 752 O O . PHE A 1 94 ? 8.697 -11.065 -9.866 1.00 92.75 94 PHE A O 1
ATOM 759 N N . ARG A 1 95 ? 7.986 -10.539 -7.801 1.00 89.50 95 ARG A N 1
ATOM 760 C CA . ARG A 1 95 ? 8.108 -11.897 -7.240 1.00 89.50 95 ARG A CA 1
ATOM 761 C C . ARG A 1 95 ? 7.116 -12.144 -6.113 1.00 89.50 95 ARG A C 1
ATOM 763 O O . ARG A 1 95 ? 6.608 -11.198 -5.510 1.00 89.50 95 ARG A O 1
ATOM 770 N N . ILE A 1 96 ? 6.883 -13.408 -5.770 1.00 86.56 96 ILE A N 1
ATOM 771 C CA . ILE A 1 96 ? 6.145 -13.761 -4.550 1.00 86.56 96 ILE A CA 1
ATOM 772 C C . ILE A 1 96 ? 7.068 -13.587 -3.338 1.00 86.56 96 ILE A C 1
ATOM 774 O O . ILE A 1 96 ? 8.188 -14.088 -3.345 1.00 86.56 96 ILE A O 1
ATOM 778 N N . TYR A 1 97 ? 6.604 -12.913 -2.281 1.00 79.31 97 TYR A N 1
ATOM 779 C CA . TYR A 1 97 ? 7.434 -12.662 -1.084 1.00 79.31 97 TYR A CA 1
ATOM 780 C C . TYR A 1 97 ? 6.748 -12.946 0.265 1.00 79.31 97 TYR A C 1
ATOM 782 O O . TYR A 1 97 ? 7.311 -12.688 1.331 1.00 79.31 97 TYR A O 1
ATOM 790 N N . GLY A 1 98 ? 5.531 -13.496 0.260 1.00 77.81 98 GLY A N 1
ATOM 791 C CA . GLY A 1 98 ? 4.832 -13.886 1.485 1.00 77.81 98 GLY A CA 1
ATOM 792 C C . GLY A 1 98 ? 3.341 -14.128 1.283 1.00 77.81 98 GLY A C 1
ATOM 793 O O . GLY A 1 98 ? 2.827 -14.005 0.178 1.00 77.81 98 GLY A O 1
ATOM 794 N N . THR A 1 99 ? 2.641 -14.467 2.366 1.00 77.06 99 THR A N 1
ATOM 795 C CA . THR A 1 99 ? 1.199 -14.787 2.352 1.00 77.06 99 THR A CA 1
ATOM 796 C C . THR A 1 99 ? 0.337 -13.721 3.027 1.00 77.06 99 THR A C 1
ATOM 798 O O . THR A 1 99 ? -0.813 -13.527 2.659 1.00 77.06 99 THR A O 1
ATOM 801 N N . SER A 1 100 ? 0.880 -12.994 4.004 1.00 78.19 100 SER A N 1
ATOM 802 C CA . SER A 1 100 ? 0.159 -11.945 4.724 1.00 78.19 100 SER A CA 1
ATOM 803 C C . SER A 1 100 ? 1.137 -11.032 5.462 1.00 78.19 100 SER A C 1
ATOM 805 O O . SER A 1 100 ? 2.153 -11.493 5.985 1.00 78.19 100 SER A O 1
ATOM 807 N N . ASP A 1 101 ? 0.782 -9.755 5.558 1.00 83.56 101 ASP A N 1
ATOM 808 C CA . ASP A 1 101 ? 1.319 -8.785 6.515 1.00 83.56 101 ASP A CA 1
ATOM 809 C C . ASP A 1 101 ? 0.157 -7.913 7.031 1.00 83.56 101 ASP A C 1
ATOM 811 O O . ASP A 1 101 ? -0.989 -8.062 6.591 1.00 83.56 101 ASP A O 1
ATOM 815 N N . LEU A 1 102 ? 0.452 -7.061 8.003 1.00 88.25 102 LEU A N 1
ATOM 816 C CA . LEU A 1 102 ? -0.447 -6.082 8.582 1.00 88.25 102 LEU A CA 1
ATOM 817 C C . LEU A 1 102 ? 0.042 -4.680 8.209 1.00 88.25 102 LEU A C 1
ATOM 819 O O . LEU A 1 102 ? 1.077 -4.214 8.675 1.00 88.25 102 LEU A O 1
ATOM 823 N N . ASP A 1 103 ? -0.744 -4.024 7.372 1.00 90.06 103 ASP A N 1
ATOM 824 C CA . ASP A 1 103 ? -0.524 -2.680 6.863 1.00 90.06 103 ASP A CA 1
ATOM 825 C C . ASP A 1 103 ? -1.274 -1.656 7.731 1.00 90.06 103 ASP A C 1
ATOM 827 O O . ASP A 1 103 ? -2.509 -1.630 7.744 1.00 90.06 103 ASP A O 1
ATOM 831 N N . ILE A 1 104 ? -0.539 -0.799 8.444 1.00 91.88 104 ILE A N 1
ATOM 832 C CA . ILE A 1 104 ? -1.100 0.244 9.311 1.00 91.88 104 ILE A CA 1
ATOM 833 C C . ILE A 1 104 ? -0.631 1.626 8.859 1.00 91.88 104 ILE A C 1
ATOM 835 O O . ILE A 1 104 ? 0.524 1.845 8.473 1.00 91.88 104 ILE A O 1
ATOM 839 N N . ARG A 1 105 ? -1.549 2.585 8.935 1.00 93.44 105 ARG A N 1
ATOM 840 C CA . ARG A 1 105 ? -1.263 4.009 8.831 1.00 93.44 105 ARG A CA 1
ATOM 841 C C . ARG A 1 105 ? -1.578 4.709 10.136 1.00 93.44 105 ARG A C 1
ATOM 843 O O . ARG A 1 105 ? -2.609 4.460 10.761 1.00 93.44 105 ARG A O 1
ATOM 850 N N . CYS A 1 106 ? -0.691 5.621 10.492 1.00 93.69 106 CYS A N 1
ATOM 851 C CA . CYS A 1 106 ? -0.923 6.610 11.512 1.00 93.69 106 CYS A CA 1
ATOM 852 C C . CYS A 1 106 ? -0.720 8.009 10.932 1.00 93.69 106 CYS A C 1
ATOM 854 O O . CYS A 1 106 ? 0.206 8.236 10.156 1.00 93.69 106 CYS A O 1
ATOM 856 N N . ILE A 1 107 ? -1.605 8.931 11.287 1.00 93.81 107 ILE A N 1
ATOM 857 C CA . ILE A 1 107 ? -1.531 10.327 10.864 1.00 93.81 107 ILE A CA 1
ATOM 858 C C . ILE A 1 107 ? -1.395 11.150 12.138 1.00 93.81 107 ILE A C 1
ATOM 860 O O . ILE A 1 107 ? -2.236 11.002 13.015 1.00 93.81 107 ILE A O 1
ATOM 864 N N . SER A 1 108 ? -0.362 11.980 12.268 1.00 92.06 108 SER A N 1
ATOM 865 C CA . SER A 1 108 ? -0.084 12.725 13.506 1.00 92.06 108 SER A CA 1
ATOM 866 C C . SER A 1 108 ? 0.338 14.165 13.220 1.00 92.06 108 SER A C 1
ATOM 868 O O . SER A 1 108 ? 0.919 14.459 12.177 1.00 92.06 108 SER A O 1
ATOM 870 N N . GLU A 1 109 ? 0.079 15.074 14.160 1.00 90.62 109 GLU A N 1
ATOM 871 C CA . GLU A 1 109 ? 0.661 16.425 14.140 1.00 90.62 109 GLU A CA 1
ATOM 872 C C . GLU A 1 109 ? 2.150 16.423 14.526 1.00 90.62 109 GLU A C 1
ATOM 874 O O . GLU A 1 109 ? 2.864 17.373 14.216 1.00 90.62 109 GLU A O 1
ATOM 879 N N . LYS A 1 110 ? 2.624 15.371 15.211 1.00 90.62 110 LYS A N 1
ATOM 880 C CA . LYS A 1 110 ? 4.015 15.216 15.673 1.00 90.62 110 LYS A CA 1
ATOM 881 C C . LYS A 1 110 ? 4.560 13.829 15.298 1.00 90.62 110 LYS A C 1
ATOM 883 O O . LYS A 1 110 ? 4.821 13.012 16.191 1.00 90.62 110 LYS A O 1
ATOM 888 N N . PRO A 1 111 ? 4.700 13.532 13.993 1.00 91.00 111 PRO A N 1
ATOM 889 C CA . PRO A 1 111 ? 5.031 12.193 13.511 1.00 91.00 111 PRO A CA 1
ATOM 890 C C . PRO A 1 111 ? 6.375 11.667 14.043 1.00 91.00 111 PRO A C 1
ATOM 892 O O . PRO A 1 111 ? 6.481 10.475 14.326 1.00 91.00 111 PRO A O 1
ATOM 895 N N . GLU A 1 112 ? 7.365 12.534 14.274 1.00 90.88 112 GLU A N 1
ATOM 896 C CA . GLU A 1 112 ? 8.679 12.187 14.836 1.00 90.88 112 GLU A CA 1
ATOM 897 C C . GLU A 1 112 ? 8.553 11.647 16.262 1.00 90.88 112 GLU A C 1
ATOM 899 O O . GLU A 1 112 ? 9.059 10.573 16.587 1.00 90.88 112 GLU A O 1
ATOM 904 N N . SER A 1 113 ? 7.833 12.376 17.120 1.00 87.19 113 SER A N 1
ATOM 905 C CA . SER A 1 113 ? 7.650 11.997 18.524 1.00 87.19 113 SER A CA 1
ATOM 906 C C . SER A 1 113 ? 6.916 10.664 18.641 1.00 87.19 113 SER A C 1
ATOM 908 O O . SER A 1 113 ? 7.253 9.837 19.492 1.00 87.19 113 SER A O 1
ATOM 910 N N . LEU A 1 114 ? 5.935 10.440 17.765 1.00 86.44 114 LEU A N 1
ATOM 911 C CA . LEU A 1 114 ? 5.219 9.179 17.705 1.00 86.44 114 LEU A CA 1
ATOM 912 C C . LEU A 1 114 ? 6.106 8.035 17.199 1.00 86.44 114 LEU A C 1
ATOM 914 O O . LEU A 1 114 ? 6.093 6.944 17.773 1.00 86.44 114 LEU A O 1
ATOM 918 N N . PHE A 1 115 ? 6.897 8.284 16.155 1.00 88.88 115 PHE A N 1
ATOM 919 C CA . PHE A 1 115 ? 7.852 7.316 15.624 1.00 88.88 115 PHE A CA 1
ATOM 920 C C . PHE A 1 115 ? 8.864 6.875 16.685 1.00 88.88 115 PHE A C 1
ATOM 922 O O . PHE A 1 115 ? 9.110 5.678 16.850 1.00 88.88 115 PHE A O 1
ATOM 929 N N . GLU A 1 116 ? 9.411 7.815 17.456 1.00 86.06 116 GLU A N 1
ATOM 930 C CA . GLU A 1 116 ? 10.307 7.506 18.570 1.00 86.06 116 GLU A CA 1
ATOM 931 C C . GLU A 1 116 ? 9.622 6.649 19.640 1.00 86.06 116 GLU A C 1
ATOM 933 O O . GLU A 1 116 ? 10.199 5.660 20.098 1.00 86.06 116 GLU A O 1
ATOM 938 N N . GLY A 1 117 ? 8.389 6.998 20.022 1.00 82.44 117 GLY A N 1
ATOM 939 C CA . GLY A 1 117 ? 7.605 6.240 20.998 1.00 82.44 117 GLY A CA 1
ATOM 940 C C . GLY A 1 117 ? 7.370 4.795 20.553 1.00 82.44 117 GLY A C 1
ATOM 941 O O . GLY A 1 117 ? 7.689 3.854 21.280 1.00 82.44 117 GLY A O 1
ATOM 942 N N . LEU A 1 118 ? 6.905 4.608 19.318 1.00 82.00 118 LEU A N 1
ATOM 943 C CA . LEU A 1 118 ? 6.690 3.288 18.724 1.00 82.00 118 LEU A CA 1
ATOM 944 C C . LEU A 1 118 ? 7.986 2.484 18.572 1.00 82.00 118 LEU A C 1
ATOM 946 O O . LEU A 1 118 ? 7.992 1.269 18.770 1.00 82.00 118 LEU A O 1
ATOM 950 N N . THR A 1 119 ? 9.101 3.146 18.263 1.00 83.06 119 THR A N 1
ATOM 951 C CA . THR A 1 119 ? 10.408 2.486 18.160 1.00 83.06 119 THR A CA 1
ATOM 952 C C . THR A 1 119 ? 10.860 1.929 19.511 1.00 83.06 119 THR A C 1
ATOM 954 O O . THR A 1 119 ? 11.412 0.831 19.557 1.00 83.06 119 THR A O 1
ATOM 957 N N . ARG A 1 120 ? 10.570 2.618 20.625 1.00 80.69 120 ARG A N 1
ATOM 958 C CA . ARG A 1 120 ? 10.844 2.098 21.979 1.00 80.69 120 ARG A CA 1
ATOM 959 C C . ARG A 1 120 ? 9.986 0.870 22.301 1.00 80.69 120 ARG A C 1
ATOM 961 O O . ARG A 1 120 ? 10.493 -0.086 22.881 1.00 80.69 120 ARG A O 1
ATOM 968 N N . LEU A 1 121 ? 8.725 0.861 21.861 1.00 74.94 121 LEU A N 1
ATOM 969 C CA . LEU A 1 121 ? 7.799 -0.272 22.020 1.00 74.94 121 LEU A CA 1
ATOM 970 C C . LEU A 1 121 ? 8.129 -1.461 21.108 1.00 74.94 121 LEU A C 1
ATOM 972 O O . LEU A 1 121 ? 7.691 -2.583 21.355 1.00 74.94 121 LEU A O 1
ATOM 976 N N . LYS A 1 122 ? 8.939 -1.260 20.062 1.00 75.25 122 LYS A N 1
ATOM 977 C CA . LYS A 1 122 ? 9.346 -2.344 19.163 1.00 75.25 122 LYS A CA 1
ATOM 978 C C . LYS A 1 122 ? 9.988 -3.507 19.915 1.00 75.25 122 LYS A C 1
ATOM 980 O O . LYS A 1 122 ? 9.713 -4.648 19.571 1.00 75.25 122 LYS A O 1
ATOM 985 N N . GLY A 1 123 ? 10.790 -3.239 20.947 1.00 66.88 123 GLY A N 1
ATOM 986 C CA . GLY A 1 123 ? 11.431 -4.288 21.743 1.00 66.88 123 GLY A CA 1
ATOM 987 C C . GLY A 1 123 ? 10.443 -5.202 22.479 1.00 66.88 123 GLY A C 1
ATOM 988 O O . GLY A 1 123 ? 10.650 -6.413 22.489 1.00 66.88 123 GLY A O 1
ATOM 989 N N . SER A 1 124 ? 9.362 -4.652 23.045 1.00 67.75 124 SER A N 1
ATOM 990 C CA . SER A 1 124 ? 8.334 -5.431 23.752 1.00 67.75 124 SER A CA 1
ATOM 991 C C . SER A 1 124 ? 7.400 -6.166 22.789 1.00 67.75 124 SER A C 1
ATOM 993 O O . SER A 1 124 ? 7.062 -7.322 23.023 1.00 67.75 124 SER A O 1
ATOM 995 N N . LEU A 1 125 ? 7.045 -5.538 21.665 1.00 64.88 125 LEU A N 1
ATOM 996 C CA . LEU A 1 125 ? 6.181 -6.136 20.644 1.00 64.88 125 LEU A CA 1
ATOM 997 C C . LEU A 1 125 ? 6.904 -7.243 19.850 1.00 64.88 125 LEU A C 1
ATOM 999 O O . LEU A 1 125 ? 6.335 -8.303 19.601 1.00 64.88 125 LEU A O 1
ATOM 1003 N N . PHE A 1 126 ? 8.185 -7.068 19.510 1.00 58.16 126 PHE A N 1
ATOM 1004 C CA . PHE A 1 126 ? 8.950 -8.023 18.689 1.00 58.16 126 PHE A CA 1
ATOM 1005 C C . PHE A 1 126 ? 9.180 -9.391 19.357 1.00 58.16 126 PHE A C 1
ATOM 1007 O O . PHE A 1 126 ? 9.441 -10.367 18.660 1.00 58.16 126 PHE A O 1
ATOM 1014 N N . GLN A 1 127 ? 9.080 -9.493 20.689 1.00 54.34 127 GLN A N 1
ATOM 1015 C CA . GLN A 1 127 ? 9.234 -10.768 21.409 1.00 54.34 127 GLN A CA 1
ATOM 1016 C C . GLN A 1 127 ? 8.025 -11.703 21.277 1.00 54.34 127 GLN A C 1
ATOM 1018 O O . GLN A 1 127 ? 8.121 -12.886 21.601 1.00 54.34 127 GLN A O 1
ATOM 1023 N N . SER A 1 128 ? 6.891 -11.199 20.795 1.00 53.12 128 SER A N 1
ATOM 1024 C CA . SER A 1 128 ? 5.733 -12.038 20.495 1.00 53.12 128 SER A CA 1
ATOM 1025 C C . SER A 1 128 ? 5.834 -12.604 19.073 1.00 53.12 128 SER A C 1
ATOM 1027 O O . SER A 1 128 ? 6.419 -11.975 18.197 1.00 53.12 128 SER A O 1
ATOM 1029 N N . ASN A 1 129 ? 5.284 -13.804 18.833 1.00 54.25 129 ASN A N 1
ATOM 1030 C CA . ASN A 1 129 ? 5.187 -14.479 17.521 1.00 54.25 129 ASN A CA 1
ATOM 1031 C C . ASN A 1 129 ? 4.276 -13.714 16.530 1.00 54.25 129 ASN A C 1
ATOM 1033 O O . ASN A 1 129 ? 3.363 -14.274 15.918 1.00 54.25 129 ASN A O 1
ATOM 1037 N N . LEU A 1 130 ? 4.466 -12.404 16.421 1.00 60.41 130 LEU A N 1
ATOM 1038 C CA . LEU A 1 130 ? 3.629 -11.501 15.667 1.00 60.41 130 LEU A CA 1
ATOM 1039 C C . LEU A 1 130 ? 3.864 -11.686 14.182 1.00 60.41 130 LEU A C 1
ATOM 1041 O O . LEU A 1 130 ? 4.972 -11.929 13.698 1.00 60.41 130 LEU A O 1
ATOM 1045 N N . ARG A 1 131 ? 2.773 -11.534 13.439 1.00 68.81 131 ARG A N 1
ATOM 1046 C CA . ARG A 1 131 ? 2.843 -11.452 11.988 1.00 68.81 131 ARG A CA 1
ATOM 1047 C C . ARG A 1 131 ? 3.613 -10.198 11.578 1.00 68.81 131 ARG A C 1
ATOM 1049 O O . ARG A 1 131 ? 3.593 -9.213 12.314 1.00 68.81 131 ARG A O 1
ATOM 1056 N N . PRO A 1 132 ? 4.230 -10.197 10.386 1.00 76.19 132 PRO A N 1
ATOM 1057 C CA . PRO A 1 132 ? 4.761 -8.983 9.792 1.00 76.19 132 PRO A CA 1
ATOM 1058 C C . PRO A 1 132 ? 3.768 -7.836 9.876 1.00 76.19 132 PRO A C 1
ATOM 1060 O O . PRO A 1 132 ? 2.660 -7.960 9.367 1.00 76.19 132 PRO A O 1
ATOM 1063 N N . ALA A 1 133 ? 4.164 -6.753 10.537 1.00 81.38 133 ALA A N 1
ATOM 1064 C CA . ALA A 1 133 ? 3.395 -5.524 10.604 1.00 81.38 133 ALA A CA 1
ATOM 1065 C C . ALA A 1 133 ? 4.283 -4.343 10.234 1.00 81.38 133 ALA A C 1
ATOM 1067 O O . ALA A 1 133 ? 5.411 -4.226 10.724 1.00 81.38 133 ALA A O 1
ATOM 1068 N N . ASP A 1 134 ? 3.746 -3.484 9.381 1.00 86.00 134 ASP A N 1
ATOM 1069 C CA . ASP A 1 134 ? 4.357 -2.244 8.943 1.00 86.00 134 ASP A CA 1
ATOM 1070 C C . ASP A 1 134 ? 3.452 -1.086 9.354 1.00 86.00 134 ASP A C 1
ATOM 1072 O O . ASP A 1 134 ? 2.293 -1.007 8.947 1.00 86.00 134 ASP A O 1
ATOM 1076 N N . ILE A 1 135 ? 4.001 -0.167 10.144 1.00 88.62 135 ILE A N 1
ATOM 1077 C CA . ILE A 1 135 ? 3.334 1.081 10.511 1.00 88.62 135 ILE A CA 1
ATOM 1078 C C . ILE A 1 135 ? 4.040 2.208 9.778 1.00 88.62 135 ILE A C 1
ATOM 1080 O O . ILE A 1 135 ? 5.247 2.402 9.954 1.00 88.62 135 ILE A O 1
ATOM 1084 N N . ARG A 1 136 ? 3.294 2.954 8.961 1.00 91.88 136 ARG A N 1
ATOM 1085 C CA . ARG A 1 136 ? 3.761 4.243 8.444 1.00 91.88 136 ARG A CA 1
ATOM 1086 C C . ARG A 1 136 ? 3.088 5.384 9.178 1.00 91.88 136 ARG A C 1
ATOM 1088 O O . ARG A 1 136 ? 1.882 5.331 9.409 1.00 91.88 136 ARG A O 1
ATOM 1095 N N . ILE A 1 137 ? 3.882 6.385 9.525 1.00 92.75 137 ILE A N 1
ATOM 1096 C CA . ILE A 1 137 ? 3.468 7.568 10.266 1.00 92.75 137 ILE A CA 1
ATOM 1097 C C . ILE A 1 137 ? 3.698 8.772 9.360 1.00 92.75 137 ILE A C 1
ATOM 1099 O O . ILE A 1 137 ? 4.812 8.980 8.873 1.00 92.75 137 ILE A O 1
ATOM 1103 N N . GLU A 1 138 ? 2.635 9.527 9.114 1.00 94.00 138 GLU A N 1
ATOM 1104 C CA . GLU A 1 138 ? 2.614 10.663 8.191 1.00 94.00 138 GLU A CA 1
ATOM 1105 C C . GLU A 1 138 ? 2.076 11.910 8.904 1.00 94.00 138 GLU A C 1
ATOM 1107 O O . GLU A 1 138 ? 1.278 11.814 9.843 1.00 94.00 138 GLU A O 1
ATOM 1112 N N . SER A 1 139 ? 2.531 13.088 8.475 1.00 94.25 139 SER A N 1
ATOM 1113 C CA . SER A 1 139 ? 2.069 14.357 9.035 1.00 94.25 139 SER A CA 1
ATOM 1114 C C . SER A 1 139 ? 0.678 14.722 8.508 1.00 94.25 139 SER A C 1
ATOM 1116 O O . SER A 1 139 ? 0.296 14.350 7.396 1.00 94.25 139 SER A O 1
ATOM 1118 N N . TYR A 1 140 ? -0.086 15.513 9.265 1.00 94.31 140 TYR A N 1
ATOM 1119 C CA . TYR A 1 140 ? -1.375 16.040 8.787 1.00 94.31 140 TYR A CA 1
ATOM 1120 C C . TYR A 1 140 ? -1.225 16.859 7.499 1.00 94.31 140 TYR A C 1
ATOM 1122 O O . TYR A 1 140 ? -2.125 16.862 6.656 1.00 94.31 140 TYR A O 1
ATOM 1130 N N . GLU A 1 141 ? -0.104 17.565 7.358 1.00 93.50 141 GLU A N 1
ATOM 1131 C CA . GLU A 1 141 ? 0.194 18.385 6.190 1.00 93.50 141 GLU A CA 1
ATOM 1132 C C . GLU A 1 141 ? 0.398 17.521 4.943 1.00 93.50 141 GLU A C 1
ATOM 1134 O O . GLU A 1 141 ? -0.227 17.785 3.915 1.00 93.50 141 GLU A O 1
ATOM 1139 N N . ASP A 1 142 ? 1.198 16.458 5.040 1.00 92.75 142 ASP A N 1
ATOM 1140 C CA . ASP A 1 142 ? 1.466 15.554 3.917 1.00 92.75 142 ASP A CA 1
ATOM 1141 C C . ASP A 1 142 ? 0.209 14.799 3.494 1.00 92.75 142 ASP A C 1
ATOM 1143 O O . ASP A 1 142 ? -0.085 14.701 2.299 1.00 92.75 142 ASP A O 1
ATOM 1147 N N . VAL A 1 143 ? -0.591 14.344 4.464 1.00 93.50 143 VAL A N 1
ATOM 1148 C CA . VAL A 1 143 ? -1.892 13.725 4.185 1.00 93.50 143 VAL A CA 1
ATOM 1149 C C . VAL A 1 143 ? -2.812 14.707 3.472 1.00 93.50 143 VAL A C 1
ATOM 1151 O O . VAL A 1 143 ? -3.418 14.355 2.461 1.00 93.50 143 VAL A O 1
ATOM 1154 N N . ARG A 1 144 ? -2.905 15.954 3.948 1.00 94.00 144 ARG A N 1
ATOM 1155 C CA . ARG A 1 144 ? -3.745 16.974 3.310 1.00 94.00 144 ARG A CA 1
ATOM 1156 C C . ARG A 1 144 ? -3.283 17.254 1.884 1.00 94.00 144 ARG A C 1
ATOM 1158 O O . ARG A 1 144 ? -4.119 17.223 0.987 1.00 94.00 144 ARG A O 1
ATOM 1165 N N . LYS A 1 145 ? -1.979 17.460 1.670 1.00 92.88 145 LYS A N 1
ATOM 1166 C CA . LYS A 1 145 ? -1.391 17.659 0.336 1.00 92.88 145 LYS A CA 1
ATOM 1167 C C . LYS A 1 145 ? -1.711 16.490 -0.588 1.00 92.88 145 LYS A C 1
ATOM 1169 O O . LYS A 1 145 ? -2.145 16.718 -1.709 1.00 92.88 145 LYS A O 1
ATOM 1174 N N . ASN A 1 146 ? -1.552 15.252 -0.117 1.00 92.88 146 ASN A N 1
ATOM 1175 C CA . ASN A 1 146 ? -1.885 14.053 -0.883 1.00 92.88 146 ASN A CA 1
ATOM 1176 C C . ASN A 1 146 ? -3.378 13.998 -1.249 1.00 92.88 146 ASN A C 1
ATOM 1178 O O . ASN A 1 146 ? -3.703 13.687 -2.390 1.00 92.88 146 ASN A O 1
ATOM 1182 N N . ILE A 1 147 ? -4.275 14.312 -0.308 1.00 94.12 147 ILE A N 1
ATOM 1183 C CA . ILE A 1 147 ? -5.730 14.265 -0.512 1.00 94.12 147 ILE A CA 1
ATOM 1184 C C . ILE A 1 147 ? -6.221 15.344 -1.479 1.00 94.12 147 ILE A C 1
ATOM 1186 O O . ILE A 1 147 ? -7.123 15.072 -2.266 1.00 94.12 147 ILE A O 1
ATOM 1190 N N . THR A 1 148 ? -5.674 16.560 -1.431 1.00 94.19 148 THR A N 1
ATOM 1191 C CA . THR A 1 148 ? -6.157 17.684 -2.259 1.00 94.19 148 THR A CA 1
ATOM 1192 C C . THR A 1 148 ? -5.488 17.769 -3.628 1.00 94.19 148 THR A C 1
ATOM 1194 O O . THR A 1 148 ? -5.837 18.626 -4.435 1.00 94.19 148 THR A O 1
ATOM 1197 N N . ARG A 1 149 ? -4.494 16.920 -3.888 1.00 89.06 149 ARG A N 1
ATOM 1198 C CA . ARG A 1 149 ? -3.745 16.889 -5.143 1.00 89.06 149 ARG A CA 1
ATOM 1199 C C . ARG A 1 149 ? -4.627 16.469 -6.320 1.00 89.06 149 ARG A C 1
ATOM 1201 O O . ARG A 1 149 ? -5.337 15.479 -6.200 1.00 89.06 149 ARG A O 1
ATOM 1208 N N . GLN A 1 150 ? -4.555 17.160 -7.454 1.00 87.19 150 GLN A N 1
ATOM 1209 C CA . GLN A 1 150 ? -5.415 16.879 -8.618 1.00 87.19 150 GLN A CA 1
ATOM 1210 C C . GLN A 1 150 ? -4.652 16.440 -9.874 1.00 87.19 150 GLN A C 1
ATOM 1212 O O . GLN A 1 150 ? -5.266 15.952 -10.811 1.00 87.19 150 GLN A O 1
ATOM 1217 N N . ASP A 1 151 ? -3.331 16.596 -9.898 1.00 85.31 151 ASP A N 1
ATOM 1218 C CA . ASP A 1 151 ? -2.461 16.232 -11.023 1.00 85.31 151 ASP A CA 1
ATOM 1219 C C . ASP A 1 151 ? -2.180 14.727 -11.122 1.00 85.31 151 ASP A C 1
ATOM 1221 O O . ASP A 1 151 ? -1.714 14.263 -12.157 1.00 85.31 151 ASP A O 1
ATOM 1225 N N . THR A 1 152 ? -2.431 13.969 -10.052 1.00 86.81 152 THR A N 1
ATOM 1226 C CA . THR A 1 152 ? -2.156 12.529 -9.970 1.00 86.81 152 THR A CA 1
ATOM 1227 C C . THR A 1 152 ? -3.115 11.841 -8.992 1.00 86.81 152 THR A C 1
ATOM 1229 O O . THR A 1 152 ? -3.766 12.496 -8.163 1.00 86.81 152 THR A O 1
ATOM 1232 N N . SER A 1 153 ? -3.168 10.505 -9.035 1.00 89.31 153 SER A N 1
ATOM 1233 C CA . SER A 1 153 ? -3.940 9.718 -8.065 1.00 89.31 153 SER A CA 1
ATOM 1234 C C . SER A 1 153 ? -3.456 9.941 -6.621 1.00 89.31 153 SER A C 1
ATOM 1236 O O . SER A 1 153 ? -2.286 10.237 -6.349 1.00 89.31 153 SER A O 1
ATOM 1238 N N . SER A 1 154 ? -4.367 9.810 -5.661 1.00 92.31 154 SER A N 1
ATOM 1239 C CA . SER A 1 154 ? -4.106 9.982 -4.232 1.00 92.31 154 SER A CA 1
ATOM 1240 C C . SER A 1 154 ? -4.223 8.655 -3.503 1.00 92.31 154 SER A C 1
ATOM 1242 O O . SER A 1 154 ? -5.265 7.998 -3.507 1.00 92.31 154 SER A O 1
ATOM 1244 N N . PHE A 1 155 ? -3.161 8.286 -2.786 1.00 90.88 155 PHE A N 1
ATOM 1245 C CA . PHE A 1 155 ? -3.201 7.159 -1.857 1.00 90.88 155 P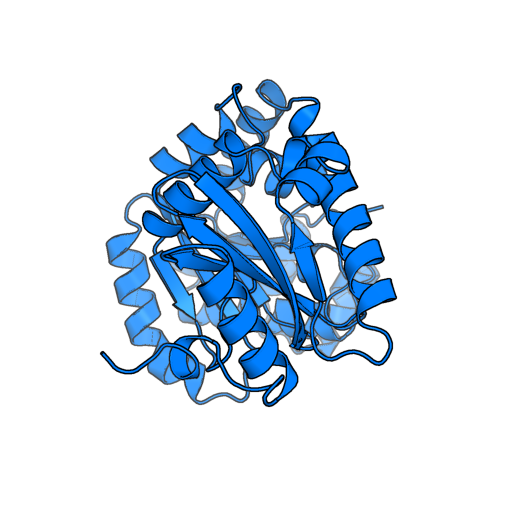HE A CA 1
ATOM 1246 C C . PHE A 1 155 ? -4.346 7.298 -0.842 1.00 90.88 155 PHE A C 1
ATOM 1248 O O . PHE A 1 155 ? -5.104 6.350 -0.643 1.00 90.88 155 PHE A O 1
ATOM 1255 N N . TYR A 1 156 ? -4.504 8.468 -0.216 1.00 93.25 156 TYR A N 1
ATOM 1256 C CA . TYR A 1 156 ? -5.492 8.646 0.844 1.00 93.25 156 TYR A CA 1
ATOM 1257 C C . TYR A 1 156 ? -6.927 8.733 0.325 1.00 93.25 156 TYR A C 1
ATOM 1259 O O . TYR A 1 156 ? -7.809 8.188 0.980 1.00 93.25 156 TYR A O 1
ATOM 1267 N N . ARG A 1 157 ? -7.199 9.313 -0.852 1.00 93.69 157 ARG A N 1
ATOM 1268 C CA . ARG A 1 157 ? -8.555 9.233 -1.428 1.00 93.69 157 ARG A CA 1
ATOM 1269 C C . ARG A 1 157 ? -8.934 7.787 -1.721 1.00 93.69 157 ARG A C 1
ATOM 1271 O O . ARG A 1 157 ? -9.991 7.338 -1.286 1.00 93.69 157 ARG A O 1
ATOM 1278 N N . ARG A 1 158 ? -8.033 7.018 -2.341 1.00 91.69 158 ARG A N 1
ATOM 1279 C CA . ARG A 1 158 ? -8.257 5.589 -2.599 1.00 91.69 158 ARG A CA 1
ATOM 1280 C C . ARG A 1 158 ? -8.471 4.795 -1.314 1.00 91.69 158 ARG A C 1
ATOM 1282 O O . ARG A 1 158 ? -9.433 4.040 -1.198 1.00 91.69 158 ARG A O 1
ATOM 1289 N N . VAL A 1 159 ? -7.603 4.974 -0.321 1.00 91.25 159 VAL A N 1
ATOM 1290 C CA . VAL A 1 159 ? -7.700 4.222 0.934 1.00 91.25 159 VAL A CA 1
ATOM 1291 C C . VAL A 1 159 ? -8.942 4.601 1.731 1.00 91.25 159 VAL A C 1
ATOM 1293 O O . VAL A 1 159 ? -9.663 3.699 2.143 1.00 91.25 159 VAL A O 1
ATOM 1296 N N . LEU A 1 160 ? -9.211 5.894 1.926 1.00 91.38 160 LEU A N 1
ATOM 1297 C CA . LEU A 1 160 ? -10.305 6.367 2.779 1.00 91.38 160 LEU A CA 1
ATOM 1298 C C . LEU A 1 160 ? -11.688 6.217 2.133 1.00 91.38 160 LEU A C 1
ATOM 1300 O O . LEU A 1 160 ? -12.663 6.073 2.864 1.00 91.38 160 LEU A O 1
ATOM 1304 N N . LEU A 1 161 ? -11.786 6.270 0.798 1.00 89.62 161 LEU A N 1
ATOM 1305 C CA . LEU A 1 161 ? -13.075 6.322 0.095 1.00 89.62 161 LEU A CA 1
ATOM 1306 C C . LEU A 1 161 ? -13.409 5.060 -0.692 1.00 89.62 161 LEU A C 1
ATOM 1308 O O . LEU A 1 161 ? -14.583 4.724 -0.799 1.00 89.62 161 LEU A O 1
ATOM 1312 N N . LEU A 1 162 ? -12.409 4.371 -1.247 1.00 88.38 162 LEU A N 1
ATOM 1313 C CA . LEU A 1 162 ? -12.639 3.213 -2.123 1.00 88.38 162 LEU A CA 1
ATOM 1314 C C . LEU A 1 162 ? -12.404 1.880 -1.403 1.00 88.38 162 LEU A C 1
ATOM 1316 O O . LEU A 1 162 ? -13.026 0.871 -1.729 1.00 88.38 162 LEU A O 1
ATOM 1320 N N . ASN A 1 163 ? -11.509 1.874 -0.411 1.00 82.19 163 ASN A N 1
ATOM 1321 C CA . ASN A 1 163 ? -11.038 0.654 0.247 1.00 82.19 163 ASN A CA 1
ATOM 1322 C C . ASN A 1 163 ? -11.491 0.491 1.705 1.00 82.19 163 ASN A C 1
ATOM 1324 O O . ASN A 1 163 ? -11.121 -0.517 2.302 1.00 82.19 163 ASN A O 1
ATOM 1328 N N . SER A 1 164 ? -12.263 1.441 2.249 1.00 83.25 164 SER A N 1
ATOM 1329 C CA . SER A 1 164 ? -12.862 1.436 3.598 1.00 83.25 164 SER A CA 1
ATOM 1330 C C . SER A 1 164 ? -11.920 0.914 4.699 1.00 83.25 164 SER A C 1
ATOM 1332 O O . SER A 1 164 ? -11.947 -0.271 5.036 1.00 83.25 164 SER A O 1
ATOM 1334 N N . PRO A 1 165 ? -11.060 1.769 5.282 1.00 91.19 165 PRO A N 1
ATOM 1335 C CA . PRO A 1 165 ? -10.085 1.326 6.268 1.00 91.19 165 PRO A CA 1
ATOM 1336 C C . PRO A 1 165 ? -10.758 0.905 7.580 1.00 91.19 165 PRO A C 1
ATOM 1338 O O . PRO A 1 165 ? -11.833 1.383 7.940 1.00 91.19 165 PRO A O 1
ATOM 1341 N N . ILE A 1 166 ? -10.063 0.073 8.351 1.00 90.31 166 ILE A N 1
ATOM 1342 C CA . ILE A 1 166 ? -10.454 -0.274 9.720 1.00 90.31 166 ILE A CA 1
ATOM 1343 C C . ILE A 1 166 ? -9.751 0.697 10.661 1.00 90.31 166 ILE A C 1
ATOM 1345 O O . ILE A 1 166 ? -8.552 0.565 10.902 1.00 90.31 166 ILE A O 1
ATOM 1349 N N . PHE A 1 167 ? -10.461 1.689 11.185 1.00 89.12 167 PHE A N 1
ATOM 1350 C CA . PHE A 1 167 ? -9.875 2.644 12.123 1.00 89.12 167 PHE A CA 1
ATOM 1351 C C . PHE A 1 167 ? -9.975 2.146 13.567 1.00 89.12 167 PHE A C 1
ATOM 1353 O O . PHE A 1 167 ? -11.004 1.622 13.988 1.00 89.12 167 PHE A O 1
ATOM 1360 N N . LEU A 1 168 ? -8.896 2.324 14.327 1.00 87.94 168 LEU A N 1
ATOM 1361 C CA . LEU A 1 168 ? -8.783 1.954 15.741 1.00 87.94 168 LEU A CA 1
ATOM 1362 C C . LEU A 1 168 ? -8.814 3.190 16.657 1.00 87.94 168 LEU A C 1
ATOM 1364 O O . LEU A 1 168 ? -9.327 3.123 17.768 1.00 87.94 168 LEU A O 1
ATOM 1368 N N . SER A 1 169 ? -8.346 4.346 16.173 1.00 87.81 169 SER A N 1
ATOM 1369 C CA . SER A 1 169 ? -8.493 5.648 16.844 1.00 87.81 169 SER A CA 1
ATOM 1370 C C . SER A 1 169 ? -8.554 6.807 15.854 1.00 87.81 169 SER A C 1
ATOM 1372 O O . SER A 1 169 ? -8.343 6.637 14.653 1.00 87.81 169 SER A O 1
ATOM 1374 N N . GLY A 1 170 ? -8.870 8.002 16.366 1.00 87.94 170 GLY A N 1
ATOM 1375 C CA . GLY A 1 170 ? -8.878 9.239 15.583 1.00 87.94 170 GLY A CA 1
ATOM 1376 C C . GLY A 1 170 ? -9.966 9.302 14.508 1.00 87.94 170 GLY A C 1
ATOM 1377 O O . GLY A 1 170 ? -9.841 10.076 13.561 1.00 87.94 170 GLY A O 1
ATOM 1378 N N . GLY A 1 171 ? -11.053 8.533 14.657 1.00 86.31 171 GLY A N 1
ATOM 1379 C CA . GLY A 1 171 ? -12.125 8.416 13.659 1.00 86.31 171 GLY A CA 1
ATOM 1380 C C . GLY A 1 171 ? -12.735 9.756 13.233 1.00 86.31 171 GLY A C 1
ATOM 1381 O O . GLY A 1 171 ? -12.992 9.965 12.054 1.00 86.31 171 GLY A O 1
ATOM 1382 N N . LYS A 1 172 ? -12.884 10.723 14.153 1.00 86.94 172 LYS A N 1
ATOM 1383 C CA . LYS A 1 172 ? -13.353 12.081 13.808 1.00 86.94 172 LYS A CA 1
ATOM 1384 C C . LYS A 1 172 ? -12.413 12.794 12.834 1.00 86.94 172 LYS A C 1
ATOM 1386 O O . LYS A 1 172 ? -12.878 13.367 11.857 1.00 86.94 172 LYS A O 1
ATOM 1391 N N . VAL A 1 173 ? -11.106 12.746 13.089 1.00 90.44 173 VAL A N 1
ATOM 1392 C CA . VAL A 1 173 ? -10.100 13.373 12.220 1.00 90.44 173 VAL A CA 1
ATOM 1393 C C . VAL A 1 173 ? -10.024 12.634 10.883 1.00 90.44 173 VAL A C 1
ATOM 1395 O O . VAL A 1 173 ? -10.004 13.272 9.832 1.00 90.44 173 VAL A O 1
ATOM 1398 N N . LEU A 1 174 ? -10.063 11.298 10.907 1.00 90.56 174 LEU A N 1
ATOM 1399 C CA . LEU A 1 174 ? -10.082 10.478 9.697 1.00 90.56 174 LEU A CA 1
ATOM 1400 C C . LEU A 1 174 ? -11.312 10.780 8.823 1.00 90.56 174 LEU A C 1
ATOM 1402 O O . LEU A 1 174 ? -11.180 10.933 7.613 1.00 90.56 174 LEU A O 1
ATOM 1406 N N . ASN A 1 175 ? -12.486 10.958 9.436 1.00 89.44 175 ASN A N 1
ATOM 1407 C CA . ASN A 1 175 ? -13.715 11.351 8.744 1.00 89.44 175 ASN A CA 1
ATOM 1408 C C . ASN A 1 175 ? -13.631 12.763 8.153 1.00 89.44 175 ASN A C 1
ATOM 1410 O O . ASN A 1 175 ? -14.170 12.998 7.071 1.00 89.44 175 ASN A O 1
ATOM 1414 N N . SER A 1 176 ? -12.940 13.697 8.812 1.00 91.56 176 SER A N 1
ATOM 1415 C CA . SER A 1 176 ? -12.664 15.015 8.231 1.00 91.56 176 SER A CA 1
ATOM 1416 C C . SER A 1 176 ? -11.795 14.897 6.977 1.00 91.56 176 SER A C 1
ATOM 1418 O O . SER A 1 176 ? -12.122 15.496 5.956 1.00 91.56 176 SER A O 1
ATOM 1420 N N . PHE A 1 177 ? -10.738 14.079 7.011 1.00 94.12 177 PHE A N 1
ATOM 1421 C CA . PHE A 1 177 ? -9.919 13.800 5.826 1.00 94.12 177 PHE A CA 1
ATOM 1422 C C . PHE A 1 177 ? -10.709 13.100 4.718 1.00 94.12 177 PHE A C 1
ATOM 1424 O O . PHE A 1 177 ? -10.578 13.479 3.558 1.00 94.12 177 PHE A O 1
ATOM 1431 N N . ALA A 1 178 ? -11.564 12.134 5.059 1.00 92.12 178 ALA A N 1
ATOM 1432 C CA . ALA A 1 178 ? -12.434 11.472 4.091 1.00 92.12 178 ALA A CA 1
ATOM 1433 C C . ALA A 1 178 ? -13.431 12.459 3.462 1.00 92.12 178 ALA A C 1
ATOM 1435 O O . ALA A 1 178 ? -13.651 12.422 2.258 1.00 92.12 178 ALA A O 1
ATOM 1436 N N . THR A 1 179 ? -13.996 13.379 4.249 1.00 93.06 179 THR A N 1
ATOM 1437 C CA . THR A 1 179 ? -14.909 14.416 3.741 1.00 93.06 179 THR A CA 1
ATOM 1438 C C . THR A 1 179 ? -14.203 15.320 2.741 1.00 93.06 179 THR A C 1
ATOM 1440 O O . THR A 1 179 ? -14.705 15.477 1.637 1.00 93.06 179 THR A O 1
ATOM 1443 N N . ILE A 1 180 ? -13.005 15.815 3.078 1.00 93.38 180 ILE A N 1
ATOM 1444 C CA . ILE A 1 180 ? -12.175 16.568 2.128 1.00 93.38 180 ILE A CA 1
ATOM 1445 C C . ILE A 1 180 ? -11.923 15.708 0.887 1.00 93.38 180 ILE A C 1
ATOM 1447 O O . ILE A 1 180 ? -12.172 16.149 -0.221 1.00 93.38 180 ILE A O 1
ATOM 1451 N N . GLY A 1 181 ? -11.488 14.459 1.050 1.00 92.75 181 GLY A N 1
ATOM 1452 C CA . GLY A 1 181 ? -11.168 13.594 -0.082 1.00 92.75 181 GLY A CA 1
ATOM 1453 C C . GLY A 1 181 ? -12.320 13.374 -1.055 1.00 92.75 181 GLY A C 1
ATOM 1454 O O . GLY A 1 181 ? -12.050 13.195 -2.237 1.00 92.75 181 GLY A O 1
ATOM 1455 N N . ARG A 1 182 ? -13.580 13.403 -0.599 1.00 93.12 182 ARG A N 1
ATOM 1456 C CA . ARG A 1 182 ? -14.749 13.282 -1.488 1.00 93.12 182 ARG A CA 1
ATOM 1457 C C . ARG A 1 182 ? -14.836 14.443 -2.468 1.00 93.12 182 ARG A C 1
ATOM 1459 O O . ARG A 1 182 ? -15.134 14.208 -3.632 1.00 93.12 182 ARG A O 1
ATOM 1466 N N . ASP A 1 183 ? -14.516 15.651 -2.017 1.00 93.56 183 ASP A N 1
ATOM 1467 C CA . ASP A 1 183 ? -14.538 16.854 -2.855 1.00 93.56 183 ASP A CA 1
ATOM 1468 C C . ASP A 1 183 ? -13.414 16.849 -3.908 1.00 93.56 183 ASP A C 1
ATOM 1470 O O . ASP A 1 183 ? -13.492 17.564 -4.905 1.00 93.56 183 ASP A O 1
ATOM 1474 N N . PHE A 1 184 ? -12.374 16.032 -3.701 1.00 94.69 184 PHE A N 1
ATOM 1475 C CA . PHE A 1 184 ? -11.199 15.926 -4.572 1.00 94.69 184 PHE A CA 1
ATOM 1476 C C . PHE A 1 184 ? -11.062 14.559 -5.260 1.00 94.69 184 PHE A C 1
ATOM 1478 O O . PHE A 1 184 ? -10.029 14.306 -5.876 1.00 94.69 184 PHE A O 1
ATOM 1485 N N . LEU A 1 185 ? -12.048 13.660 -5.144 1.00 91.94 185 LEU A N 1
ATOM 1486 C CA . LEU A 1 185 ? -12.002 12.344 -5.785 1.00 91.94 185 LEU A CA 1
ATOM 1487 C C . LEU A 1 185 ? -12.054 12.509 -7.307 1.00 91.94 185 LEU A C 1
ATOM 1489 O O . LEU A 1 185 ? -12.974 13.132 -7.834 1.00 91.94 185 LEU A O 1
ATOM 1493 N N . VAL A 1 186 ? -11.076 11.933 -8.006 1.00 91.56 186 VAL A N 1
ATOM 1494 C CA . VAL A 1 186 ? -10.968 11.997 -9.469 1.00 91.56 186 VAL A CA 1
ATOM 1495 C C . VAL A 1 186 ? -11.047 10.605 -10.089 1.00 91.56 186 VAL A C 1
ATOM 1497 O O . VAL A 1 186 ? -10.872 9.591 -9.412 1.00 91.56 186 VAL A O 1
ATOM 1500 N N . GLN A 1 187 ? -11.306 10.549 -11.397 1.00 91.56 187 GLN A N 1
ATOM 1501 C CA . GLN A 1 187 ? -11.410 9.288 -12.135 1.00 91.56 187 GLN A CA 1
ATOM 1502 C C . GLN A 1 187 ? -10.117 8.458 -12.050 1.00 91.56 187 GLN A C 1
ATOM 1504 O O . GLN A 1 187 ? -10.191 7.246 -11.854 1.00 91.56 187 GLN A O 1
ATOM 1509 N N . ASP A 1 188 ? -8.951 9.111 -12.068 1.00 91.38 188 ASP A N 1
ATOM 1510 C CA . ASP A 1 188 ? -7.644 8.457 -11.934 1.00 91.38 188 ASP A CA 1
ATOM 1511 C C . ASP A 1 188 ? -7.511 7.641 -10.637 1.00 91.38 188 ASP A C 1
ATOM 1513 O O . ASP A 1 188 ? -6.792 6.647 -10.610 1.00 91.38 188 ASP A O 1
ATOM 1517 N N . ASP A 1 189 ? -8.211 8.004 -9.553 1.00 92.25 189 ASP A N 1
ATOM 1518 C CA . ASP A 1 189 ? -8.194 7.220 -8.311 1.00 92.25 189 ASP A CA 1
ATOM 1519 C C . ASP A 1 189 ? -8.902 5.868 -8.483 1.00 92.25 189 ASP A C 1
ATOM 1521 O O . ASP A 1 189 ? -8.439 4.845 -7.967 1.00 92.25 189 ASP A O 1
ATOM 1525 N N . LEU A 1 190 ? -10.025 5.866 -9.209 1.00 91.75 190 LEU A N 1
ATOM 1526 C CA . LEU A 1 190 ? -10.811 4.670 -9.517 1.00 91.75 190 LEU A CA 1
ATOM 1527 C C . LEU A 1 190 ? -10.068 3.778 -10.510 1.00 91.75 190 LEU A C 1
ATOM 1529 O O . LEU A 1 190 ? -9.989 2.562 -10.317 1.00 91.75 190 LEU A O 1
ATOM 1533 N N . ASP A 1 191 ? -9.503 4.389 -11.550 1.00 93.44 191 ASP A N 1
ATOM 1534 C CA . ASP A 1 191 ? -8.731 3.678 -12.561 1.00 93.44 191 ASP A CA 1
ATOM 1535 C C . ASP A 1 191 ? -7.467 3.066 -11.955 1.00 93.44 191 ASP A C 1
ATOM 1537 O O . ASP A 1 191 ? -7.196 1.894 -12.200 1.00 93.44 191 ASP A O 1
ATOM 1541 N N . TYR A 1 192 ? -6.764 3.775 -11.067 1.00 92.56 192 TYR A N 1
ATOM 1542 C CA . TYR A 1 192 ? -5.600 3.233 -10.364 1.00 92.56 192 TYR A CA 1
ATOM 1543 C C . TYR A 1 192 ? -5.957 1.998 -9.512 1.00 92.56 192 TYR A C 1
ATOM 1545 O O . TYR A 1 192 ? -5.235 1.002 -9.548 1.00 92.56 192 TYR A O 1
ATOM 1553 N N . GLU A 1 193 ? -7.070 1.996 -8.758 1.00 90.06 193 GLU A N 1
ATOM 1554 C CA . GLU A 1 193 ? -7.489 0.794 -8.005 1.00 90.06 193 GLU A CA 1
ATOM 1555 C C . GLU A 1 193 ? -7.806 -0.395 -8.923 1.00 90.06 193 GLU A C 1
ATOM 1557 O O . GLU A 1 193 ? -7.462 -1.534 -8.585 1.00 90.06 193 GLU A O 1
ATOM 1562 N N . ARG A 1 194 ? -8.433 -0.141 -10.080 1.00 93.12 194 ARG A N 1
ATOM 1563 C CA . ARG A 1 194 ? -8.696 -1.173 -11.093 1.00 93.12 194 ARG A CA 1
ATOM 1564 C 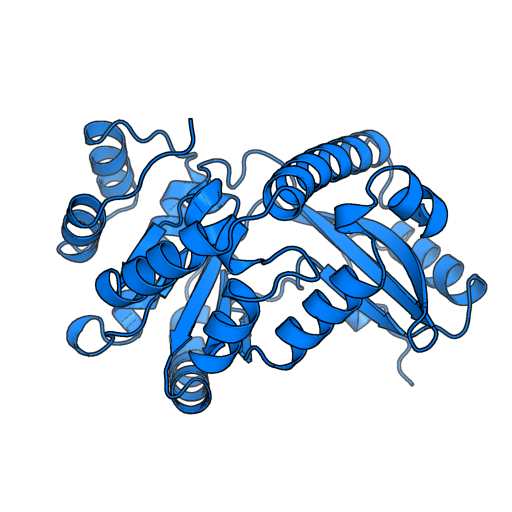C . ARG A 1 194 ? -7.386 -1.715 -11.670 1.00 93.12 194 ARG A C 1
ATOM 1566 O O . ARG A 1 194 ? -7.167 -2.926 -11.636 1.00 93.12 194 ARG A O 1
ATOM 1573 N N . GLU A 1 195 ? -6.504 -0.828 -12.125 1.00 94.81 195 GLU A N 1
ATOM 1574 C CA . GLU A 1 195 ? -5.216 -1.164 -12.741 1.00 94.81 195 GLU A CA 1
ATOM 1575 C C . GLU A 1 195 ? -4.309 -1.953 -11.784 1.00 94.81 195 GLU A C 1
ATOM 1577 O O . GLU A 1 195 ? -3.699 -2.936 -12.202 1.00 94.81 195 GLU A O 1
ATOM 1582 N N . ILE A 1 196 ? -4.277 -1.629 -10.479 1.00 90.75 196 ILE A N 1
ATOM 1583 C CA . ILE A 1 196 ? -3.556 -2.458 -9.491 1.00 90.75 196 ILE A CA 1
ATOM 1584 C C . ILE A 1 196 ? -4.056 -3.907 -9.518 1.00 90.75 196 ILE A C 1
ATOM 1586 O O . ILE A 1 196 ? -3.257 -4.843 -9.414 1.00 90.75 196 ILE A O 1
ATOM 1590 N N . GLY A 1 197 ? -5.375 -4.108 -9.570 1.00 90.25 197 GLY A N 1
ATOM 1591 C CA . GLY A 1 197 ? -5.971 -5.443 -9.607 1.00 90.25 197 GLY A CA 1
ATOM 1592 C C . GLY A 1 197 ? -5.538 -6.218 -10.849 1.00 90.25 197 GLY A C 1
ATOM 1593 O O . GLY A 1 197 ? -5.113 -7.369 -10.748 1.00 90.25 197 GLY A O 1
ATOM 1594 N N . GLU A 1 198 ? -5.575 -5.562 -12.006 1.00 94.81 198 GLU A N 1
ATOM 1595 C CA . GLU A 1 198 ? -5.179 -6.140 -13.292 1.00 94.81 198 GLU A CA 1
ATOM 1596 C C . GLU A 1 198 ? -3.684 -6.486 -13.337 1.00 94.81 198 GLU A C 1
ATOM 1598 O O . GLU A 1 198 ? -3.321 -7.596 -13.732 1.00 94.81 198 GLU A O 1
ATOM 1603 N N . VAL A 1 199 ? -2.817 -5.605 -12.832 1.00 93.06 199 VAL A N 1
ATOM 1604 C CA . VAL A 1 199 ? -1.372 -5.857 -12.721 1.00 93.06 199 VAL A CA 1
ATOM 1605 C C . VAL A 1 199 ? -1.083 -7.036 -11.811 1.00 93.06 199 VAL A C 1
ATOM 1607 O O . VAL A 1 199 ? -0.296 -7.908 -12.174 1.00 93.06 199 VAL A O 1
ATOM 1610 N N . LYS A 1 200 ? -1.738 -7.123 -10.649 1.00 91.19 200 LYS A N 1
ATOM 1611 C CA . LYS A 1 200 ? -1.559 -8.266 -9.741 1.00 91.19 200 LYS A CA 1
ATOM 1612 C C . LYS A 1 200 ? -1.977 -9.581 -10.390 1.00 91.19 200 LYS A C 1
ATOM 1614 O O . LYS A 1 200 ? -1.287 -10.582 -10.208 1.00 91.19 200 LYS A O 1
ATOM 1619 N N . ASN A 1 201 ? -3.065 -9.582 -11.157 1.00 92.06 201 ASN A N 1
ATOM 1620 C CA . ASN A 1 201 ? -3.513 -10.762 -11.894 1.00 92.06 201 ASN A CA 1
ATOM 1621 C C . ASN A 1 201 ? -2.514 -11.153 -12.989 1.00 92.06 201 ASN A C 1
ATOM 1623 O O . ASN A 1 201 ? -2.121 -12.318 -13.069 1.00 92.06 201 ASN A O 1
ATOM 1627 N N . LEU A 1 202 ? -2.040 -10.179 -13.775 1.00 92.38 202 LEU A N 1
ATOM 1628 C CA . LEU A 1 202 ? -1.009 -10.390 -14.790 1.00 92.38 202 LEU A CA 1
ATOM 1629 C C . LEU A 1 202 ? 0.261 -10.982 -14.172 1.00 92.38 202 LEU A C 1
ATOM 1631 O O . LEU A 1 202 ? 0.746 -12.014 -14.631 1.00 92.38 202 LEU A O 1
ATOM 1635 N N . VAL A 1 203 ? 0.785 -10.353 -13.122 1.00 92.75 203 VAL A N 1
ATOM 1636 C CA . VAL A 1 203 ? 2.008 -10.797 -12.449 1.00 92.75 203 VAL A CA 1
ATOM 1637 C C . VAL A 1 203 ? 1.850 -12.220 -11.924 1.00 92.75 203 VAL A C 1
ATOM 1639 O O . VAL A 1 203 ? 2.717 -13.048 -12.176 1.00 92.75 203 VAL A O 1
ATOM 1642 N N . ARG A 1 204 ? 0.737 -12.544 -11.254 1.00 91.00 204 ARG A N 1
ATOM 1643 C CA . ARG A 1 204 ? 0.498 -13.910 -10.760 1.00 91.00 204 ARG A CA 1
ATOM 1644 C C . ARG A 1 204 ? 0.508 -14.935 -11.877 1.00 91.00 204 ARG A C 1
ATOM 1646 O O . ARG A 1 204 ? 1.227 -15.915 -11.749 1.00 91.00 204 ARG A O 1
ATOM 1653 N N . SER A 1 205 ? -0.203 -14.667 -12.973 1.00 92.06 205 SER A N 1
ATOM 1654 C CA . SER A 1 205 ? -0.241 -15.586 -14.117 1.00 92.06 205 SER A CA 1
ATOM 1655 C C . SER A 1 205 ? 1.148 -15.862 -14.704 1.00 92.06 205 SER A C 1
ATOM 1657 O O . SER A 1 205 ? 1.413 -16.962 -15.168 1.00 92.06 205 SER A O 1
ATOM 1659 N N . ARG A 1 206 ? 2.063 -14.884 -14.647 1.00 91.62 206 ARG A N 1
ATOM 1660 C CA . ARG A 1 206 ? 3.443 -15.038 -15.134 1.00 91.62 206 ARG A CA 1
ATOM 1661 C C . ARG A 1 206 ? 4.391 -15.672 -14.116 1.00 91.62 206 ARG A C 1
ATOM 1663 O O . ARG A 1 206 ? 5.420 -16.202 -14.512 1.00 91.62 206 ARG A O 1
ATOM 1670 N N . LEU A 1 207 ? 4.065 -15.612 -12.827 1.00 89.69 207 LEU A N 1
ATOM 1671 C CA . LEU A 1 207 ? 4.836 -16.247 -11.754 1.00 89.69 207 LEU A CA 1
ATOM 1672 C C . LEU A 1 207 ? 4.463 -17.724 -11.545 1.00 89.69 207 LEU A C 1
ATOM 1674 O O . LEU A 1 207 ? 5.091 -18.402 -10.733 1.00 89.69 207 LEU A O 1
ATOM 1678 N N . GLU A 1 208 ? 3.464 -18.252 -12.257 1.00 86.88 208 GLU A N 1
ATOM 1679 C CA . GLU A 1 208 ? 3.134 -19.679 -12.232 1.00 86.88 208 GLU A CA 1
ATOM 1680 C C . GLU A 1 208 ? 4.312 -20.512 -12.764 1.00 86.88 208 GLU A C 1
ATOM 1682 O O . GLU A 1 208 ? 4.510 -20.669 -13.965 1.00 86.88 208 GLU A O 1
ATOM 1687 N N . GLY A 1 209 ? 5.124 -21.037 -11.842 1.00 80.00 209 GLY A N 1
ATOM 1688 C CA . GLY A 1 209 ? 6.298 -21.855 -12.156 1.00 80.00 209 GLY A CA 1
ATOM 1689 C C . GLY A 1 209 ? 7.590 -21.075 -12.424 1.00 80.00 209 GLY A C 1
ATOM 1690 O O . GLY A 1 209 ? 8.592 -21.704 -12.756 1.00 80.00 209 GLY A O 1
ATOM 1691 N N . ILE A 1 210 ? 7.602 -19.746 -12.246 1.00 88.25 210 ILE A N 1
ATOM 1692 C CA . ILE A 1 210 ? 8.789 -18.892 -12.434 1.00 88.25 210 ILE A CA 1
ATOM 1693 C C . ILE A 1 210 ? 9.049 -18.066 -11.158 1.00 88.25 210 ILE A C 1
ATOM 1695 O O . ILE A 1 210 ? 8.095 -17.549 -10.572 1.00 88.25 210 ILE A O 1
ATOM 1699 N N . PRO A 1 211 ? 10.307 -17.909 -10.695 1.00 86.44 211 PRO A N 1
ATOM 1700 C CA . PRO A 1 211 ? 10.585 -17.209 -9.439 1.00 86.44 211 PRO A CA 1
ATOM 1701 C C . PRO A 1 211 ? 10.299 -15.703 -9.445 1.00 86.44 211 PRO A C 1
ATOM 1703 O O . PRO A 1 211 ? 9.854 -15.145 -8.437 1.00 86.44 211 PRO A O 1
ATOM 1706 N N . SER A 1 212 ? 10.572 -15.046 -10.571 1.00 90.81 212 SER A N 1
ATOM 1707 C CA . SER A 1 212 ? 10.379 -13.612 -10.766 1.00 90.81 212 SER A CA 1
ATOM 1708 C C . SER A 1 212 ? 10.035 -13.293 -12.216 1.00 90.81 212 SER A C 1
ATOM 1710 O O . SER A 1 212 ? 10.361 -14.057 -13.116 1.00 90.81 212 SER A O 1
ATOM 1712 N N . VAL A 1 213 ? 9.390 -12.152 -12.449 1.00 92.88 213 VAL A N 1
ATOM 1713 C CA . VAL A 1 213 ? 9.088 -11.654 -13.794 1.00 92.88 213 VAL A CA 1
ATOM 1714 C C . VAL A 1 213 ? 9.477 -10.190 -13.906 1.00 92.88 213 VAL A C 1
ATOM 1716 O O . VAL A 1 213 ? 9.059 -9.378 -13.084 1.00 92.88 213 VAL A O 1
ATOM 1719 N N . PHE A 1 214 ? 10.260 -9.851 -14.926 1.00 94.00 214 PHE A N 1
ATOM 1720 C CA . PHE A 1 214 ? 10.573 -8.469 -15.270 1.00 94.00 214 PHE A CA 1
ATOM 1721 C C . PHE A 1 214 ? 9.604 -7.950 -16.337 1.00 94.00 214 PHE A C 1
ATOM 1723 O O . PHE A 1 214 ? 9.304 -8.659 -17.299 1.00 94.00 214 PHE A O 1
ATOM 1730 N N . LEU A 1 215 ? 9.098 -6.731 -16.146 1.00 94.56 215 LEU A N 1
ATOM 1731 C CA . LEU A 1 215 ? 8.256 -6.005 -17.097 1.00 94.56 215 LEU A CA 1
ATOM 1732 C C . LEU A 1 215 ? 8.880 -4.635 -17.371 1.00 94.56 215 LEU A C 1
ATOM 1734 O O . LEU A 1 215 ? 9.212 -3.903 -16.432 1.00 94.56 215 LEU A O 1
ATOM 1738 N N . LEU A 1 216 ? 9.012 -4.282 -18.649 1.00 94.69 216 LEU A N 1
ATOM 1739 C CA . LEU A 1 216 ? 9.617 -3.016 -19.062 1.00 94.69 216 LEU A CA 1
ATOM 1740 C C . LEU A 1 216 ? 8.685 -1.839 -18.754 1.00 94.69 216 LEU A C 1
ATOM 1742 O O . LEU A 1 216 ? 7.458 -1.966 -18.808 1.00 94.69 216 LEU A O 1
ATOM 1746 N N . ALA A 1 217 ? 9.260 -0.662 -18.490 1.00 95.25 217 ALA A N 1
ATOM 1747 C CA . ALA A 1 217 ? 8.478 0.534 -18.175 1.00 95.25 217 ALA A CA 1
ATOM 1748 C C . ALA A 1 217 ? 7.454 0.880 -19.262 1.00 95.25 217 ALA A C 1
ATOM 1750 O O . ALA A 1 217 ? 6.304 1.169 -18.944 1.00 95.25 217 ALA A O 1
ATOM 1751 N N . HIS A 1 218 ? 7.825 0.791 -20.543 1.00 94.12 218 HIS A N 1
ATOM 1752 C CA . HIS A 1 218 ? 6.903 1.106 -21.636 1.00 94.12 218 HIS A CA 1
ATOM 1753 C C . HIS A 1 218 ? 5.741 0.101 -21.740 1.00 94.12 218 HIS A C 1
ATOM 1755 O O . HIS A 1 218 ? 4.624 0.493 -22.079 1.00 94.12 218 HIS A O 1
ATOM 1761 N N . GLU A 1 219 ? 5.965 -1.179 -21.422 1.00 93.62 219 GLU A N 1
ATOM 1762 C CA . GLU A 1 219 ? 4.906 -2.195 -21.401 1.00 93.62 219 GLU A CA 1
ATOM 1763 C C . GLU A 1 219 ? 3.907 -1.918 -20.277 1.00 93.62 219 GLU A C 1
ATOM 1765 O O . GLU A 1 219 ? 2.694 -2.007 -20.481 1.00 93.62 219 GLU A O 1
ATOM 1770 N N . LEU A 1 220 ? 4.429 -1.565 -19.099 1.00 95.06 220 LEU A N 1
ATOM 1771 C CA . LEU A 1 220 ? 3.642 -1.209 -17.926 1.00 95.06 220 LEU A CA 1
ATOM 1772 C C . LEU A 1 220 ? 2.852 0.081 -18.161 1.00 95.06 220 LEU A C 1
ATOM 1774 O O . LEU A 1 220 ? 1.640 0.082 -17.972 1.00 95.06 220 LEU A O 1
ATOM 1778 N N . ALA A 1 221 ? 3.500 1.138 -18.650 1.00 93.81 221 ALA A N 1
ATOM 1779 C CA . ALA A 1 221 ? 2.874 2.432 -18.907 1.00 93.81 221 ALA A CA 1
ATOM 1780 C C . ALA A 1 221 ? 1.825 2.375 -20.029 1.00 93.81 221 ALA A C 1
ATOM 1782 O O . ALA A 1 221 ? 0.811 3.060 -19.954 1.00 93.81 221 ALA A O 1
ATOM 1783 N N . THR A 1 222 ? 2.022 1.535 -21.052 1.00 93.31 222 THR A N 1
ATOM 1784 C CA . THR A 1 222 ? 1.030 1.370 -22.132 1.00 93.31 222 THR A CA 1
ATOM 1785 C C . THR A 1 222 ? -0.232 0.662 -21.641 1.00 93.31 222 THR A C 1
ATOM 1787 O O . THR A 1 222 ? -1.333 0.982 -22.083 1.00 93.31 222 THR A O 1
ATOM 1790 N N . ARG A 1 223 ? -0.087 -0.328 -20.751 1.00 93.62 223 ARG A N 1
ATOM 1791 C CA . ARG A 1 223 ? -1.214 -1.134 -20.255 1.00 93.62 223 ARG A CA 1
ATOM 1792 C C . ARG A 1 223 ? -1.914 -0.501 -19.055 1.00 93.62 223 ARG A C 1
ATOM 1794 O O . ARG A 1 223 ? -3.123 -0.647 -18.929 1.00 93.62 223 ARG A O 1
ATOM 1801 N N . TYR A 1 224 ? -1.156 0.176 -18.199 1.00 95.25 224 TYR A N 1
ATOM 1802 C CA . TYR A 1 224 ? -1.596 0.698 -16.906 1.00 95.25 224 TYR A CA 1
ATOM 1803 C C . TYR A 1 224 ? -1.038 2.121 -16.703 1.00 95.25 224 TYR A C 1
ATOM 1805 O O . TYR A 1 224 ? -0.140 2.345 -15.879 1.00 95.25 224 TYR A O 1
ATOM 1813 N N . PRO A 1 225 ? -1.502 3.085 -17.519 1.00 93.00 225 PRO A N 1
ATOM 1814 C CA . PRO A 1 225 ? -0.925 4.424 -17.586 1.00 93.00 225 PRO A CA 1
ATOM 1815 C C . PRO A 1 225 ? -1.101 5.221 -16.293 1.00 93.00 225 PRO A C 1
ATOM 1817 O O . PRO A 1 225 ? -0.271 6.079 -16.007 1.00 93.00 225 PRO A O 1
ATOM 1820 N N . ASN A 1 226 ? -2.131 4.946 -15.487 1.00 91.56 226 ASN A N 1
ATOM 1821 C CA . ASN A 1 226 ? -2.319 5.639 -14.216 1.00 91.56 226 ASN A CA 1
ATOM 1822 C C . ASN A 1 226 ? -1.417 5.056 -13.129 1.00 91.56 226 ASN A C 1
ATOM 1824 O O . ASN A 1 226 ? -0.884 5.798 -12.308 1.00 91.56 226 ASN A O 1
ATOM 1828 N N . LEU A 1 227 ? -1.213 3.740 -13.097 1.00 91.31 227 LEU A N 1
ATOM 1829 C CA . LEU A 1 227 ? -0.335 3.130 -12.100 1.00 91.31 227 LEU A CA 1
ATOM 1830 C C . LEU A 1 227 ? 1.152 3.411 -12.370 1.00 91.31 227 LEU A C 1
ATOM 1832 O O . LEU A 1 227 ? 1.902 3.646 -11.424 1.00 91.31 227 LEU A O 1
ATOM 1836 N N . TYR A 1 228 ? 1.565 3.417 -13.641 1.00 93.62 228 TYR A N 1
ATOM 1837 C CA . TYR A 1 228 ? 2.973 3.518 -14.050 1.00 93.62 228 TYR A CA 1
ATOM 1838 C C . TYR A 1 228 ? 3.329 4.806 -14.805 1.00 93.62 228 TYR A C 1
ATOM 1840 O O . TYR A 1 228 ? 4.317 4.830 -15.540 1.00 93.62 228 TYR A O 1
ATOM 1848 N N . SER A 1 229 ? 2.578 5.898 -14.621 1.00 90.88 229 SER A N 1
ATOM 1849 C CA . SER A 1 229 ? 3.070 7.212 -15.053 1.00 90.88 229 SER A CA 1
ATOM 1850 C C . SER A 1 229 ? 4.251 7.644 -14.180 1.00 90.88 229 SER A C 1
ATOM 1852 O O . SER A 1 229 ? 4.222 7.505 -12.955 1.00 90.88 229 SER A O 1
ATOM 1854 N N . GLU A 1 230 ? 5.292 8.214 -14.791 1.00 89.25 230 GLU A N 1
ATOM 1855 C CA . GLU A 1 230 ? 6.476 8.674 -14.050 1.00 89.25 230 GLU A CA 1
ATOM 1856 C C . GLU A 1 230 ? 6.107 9.685 -12.956 1.00 89.25 230 GLU A C 1
ATOM 1858 O O . GLU A 1 230 ? 6.607 9.592 -11.838 1.00 89.25 230 GLU A O 1
ATOM 1863 N N . ASN A 1 231 ? 5.160 10.587 -13.230 1.00 87.94 231 ASN A N 1
ATOM 1864 C CA . ASN A 1 231 ? 4.677 11.557 -12.247 1.00 87.94 231 ASN A CA 1
ATOM 1865 C C . ASN A 1 231 ? 4.068 10.878 -11.011 1.00 87.94 231 ASN A C 1
ATOM 1867 O O . ASN A 1 231 ? 4.397 11.261 -9.886 1.00 87.94 231 ASN A O 1
ATOM 1871 N N . ASN A 1 232 ? 3.222 9.856 -11.198 1.00 88.94 232 ASN A N 1
ATOM 1872 C CA . ASN A 1 232 ? 2.585 9.139 -10.088 1.00 88.94 232 ASN A CA 1
ATOM 1873 C C . ASN A 1 232 ? 3.622 8.346 -9.289 1.00 88.94 232 ASN A C 1
ATOM 1875 O O . ASN A 1 232 ? 3.618 8.373 -8.059 1.00 88.94 232 ASN A O 1
ATOM 1879 N N . LEU A 1 233 ? 4.556 7.702 -9.984 1.00 90.75 233 LEU A N 1
ATOM 1880 C CA . LEU A 1 233 ? 5.631 6.937 -9.366 1.00 90.75 233 LEU A CA 1
ATOM 1881 C C . LEU A 1 233 ? 6.600 7.825 -8.560 1.00 90.75 233 LEU A C 1
ATOM 1883 O O . LEU A 1 233 ? 6.965 7.481 -7.433 1.00 90.75 233 LEU A O 1
ATOM 1887 N N . ILE A 1 234 ? 6.985 8.991 -9.091 1.00 88.81 234 ILE A N 1
ATOM 1888 C CA . ILE A 1 234 ? 7.807 9.988 -8.383 1.00 88.81 234 ILE A CA 1
ATOM 1889 C C . ILE A 1 234 ? 7.072 10.486 -7.140 1.00 88.81 234 ILE A C 1
ATOM 1891 O O . ILE A 1 234 ? 7.649 10.527 -6.052 1.00 88.81 234 ILE A O 1
ATOM 1895 N N . ALA A 1 235 ? 5.792 10.826 -7.282 1.00 83.69 235 ALA A N 1
ATOM 1896 C CA . ALA A 1 235 ? 4.931 11.230 -6.181 1.00 83.69 235 ALA A CA 1
ATOM 1897 C C . ALA A 1 235 ? 4.874 10.180 -5.059 1.00 83.69 235 ALA A C 1
ATOM 1899 O O . ALA A 1 235 ? 5.043 10.522 -3.885 1.00 83.69 235 ALA A O 1
ATOM 1900 N N . ASP A 1 236 ? 4.654 8.914 -5.413 1.00 84.19 236 ASP A N 1
ATOM 1901 C CA . ASP A 1 236 ? 4.588 7.804 -4.463 1.00 84.19 236 ASP A CA 1
ATOM 1902 C C . ASP A 1 236 ? 5.941 7.593 -3.759 1.00 84.19 236 ASP A C 1
ATOM 1904 O O . ASP A 1 236 ? 5.995 7.393 -2.540 1.00 84.19 236 ASP A O 1
ATOM 1908 N N . ASN A 1 237 ? 7.053 7.686 -4.495 1.00 81.94 237 ASN A N 1
ATOM 1909 C CA . ASN A 1 237 ? 8.405 7.578 -3.937 1.00 81.94 237 ASN A CA 1
ATOM 1910 C C . ASN A 1 237 ? 8.759 8.754 -3.016 1.00 81.94 237 ASN A C 1
ATOM 1912 O O . ASN A 1 237 ? 9.341 8.549 -1.943 1.00 81.94 237 ASN A O 1
ATOM 1916 N N . PHE A 1 238 ? 8.358 9.974 -3.374 1.00 82.00 238 PHE A N 1
ATOM 1917 C CA . PHE A 1 238 ? 8.510 11.150 -2.523 1.00 82.00 238 PHE A CA 1
ATOM 1918 C C . PHE A 1 238 ? 7.762 10.968 -1.198 1.00 82.00 238 PHE A C 1
ATOM 1920 O O . PHE A 1 238 ? 8.366 11.097 -0.134 1.00 82.00 238 PHE A O 1
ATOM 1927 N N . GLN A 1 239 ? 6.484 10.581 -1.237 1.00 79.56 239 GLN A N 1
ATOM 1928 C CA . GLN A 1 239 ? 5.671 10.364 -0.031 1.00 79.56 239 GLN A CA 1
ATOM 1929 C C . GLN A 1 239 ? 6.293 9.328 0.903 1.00 79.56 239 GLN A C 1
ATOM 1931 O O . GLN A 1 239 ? 6.397 9.536 2.110 1.00 79.56 239 GLN A O 1
ATOM 1936 N N . ARG A 1 240 ? 6.802 8.228 0.345 1.00 78.69 240 ARG A N 1
ATOM 1937 C CA . ARG A 1 240 ? 7.473 7.182 1.128 1.00 78.69 240 ARG A CA 1
ATOM 1938 C C . ARG A 1 240 ? 8.719 7.667 1.847 1.00 78.69 240 ARG A C 1
ATOM 1940 O O . ARG A 1 240 ? 8.996 7.153 2.928 1.00 78.69 240 ARG A O 1
ATOM 1947 N N . THR A 1 241 ? 9.451 8.597 1.240 1.00 78.38 241 THR A N 1
ATOM 1948 C CA . THR A 1 241 ? 10.681 9.176 1.797 1.00 78.38 241 THR A CA 1
ATOM 1949 C C . THR A 1 241 ? 10.375 10.099 2.979 1.00 78.38 241 THR A C 1
ATOM 1951 O O . THR A 1 241 ? 11.171 10.176 3.907 1.00 78.38 241 THR A O 1
ATOM 1954 N N . HIS A 1 242 ? 9.205 10.742 2.972 1.00 81.31 242 HIS A N 1
ATOM 1955 C CA . HIS A 1 242 ? 8.762 11.663 4.024 1.00 81.31 242 HIS A CA 1
ATOM 1956 C C . HIS A 1 242 ? 7.914 10.976 5.109 1.00 81.31 242 HIS A C 1
ATOM 1958 O O . HIS A 1 242 ? 7.723 11.526 6.187 1.00 81.31 242 HIS A O 1
ATOM 1964 N N . SER A 1 243 ? 7.444 9.749 4.864 1.00 85.44 243 SER A N 1
ATOM 1965 C CA . SER A 1 243 ? 6.778 8.927 5.879 1.00 85.44 243 SER A CA 1
ATOM 1966 C C . SER A 1 243 ? 7.790 8.183 6.758 1.00 85.44 243 SER A C 1
ATOM 1968 O O . SER A 1 243 ? 8.658 7.468 6.246 1.00 85.44 243 SER A O 1
ATOM 1970 N N . PHE A 1 244 ? 7.625 8.234 8.079 1.00 88.06 244 PHE A N 1
ATOM 1971 C CA . PHE A 1 244 ? 8.382 7.360 8.975 1.00 88.06 244 PHE A CA 1
ATOM 1972 C C . PHE A 1 244 ? 7.817 5.935 8.914 1.00 88.06 244 PHE A C 1
ATOM 1974 O O . PHE A 1 244 ? 6.607 5.748 9.033 1.00 88.06 244 PHE A O 1
ATOM 1981 N N . LYS A 1 245 ? 8.6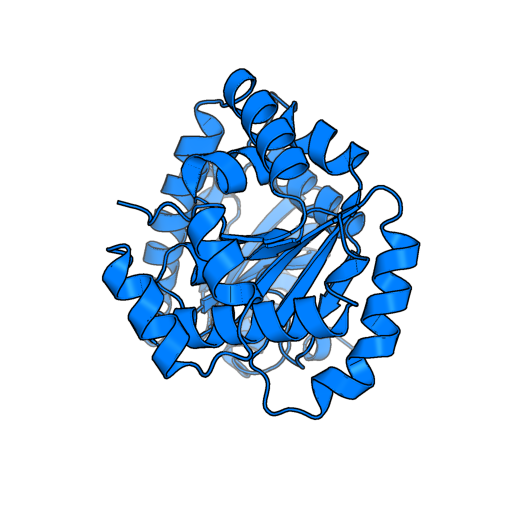68 4.912 8.746 1.00 88.44 245 LYS A N 1
ATOM 1982 C CA . LYS A 1 245 ? 8.248 3.499 8.677 1.00 88.44 245 LYS A CA 1
ATOM 1983 C C . LYS A 1 245 ? 8.863 2.676 9.807 1.00 88.44 245 LYS A C 1
ATOM 1985 O O . LYS A 1 245 ? 10.084 2.609 9.926 1.00 88.44 245 LYS A O 1
ATOM 1990 N N . ILE A 1 246 ? 8.028 1.971 10.569 1.00 82.50 246 ILE A N 1
ATOM 1991 C CA . ILE A 1 246 ? 8.456 0.962 11.547 1.0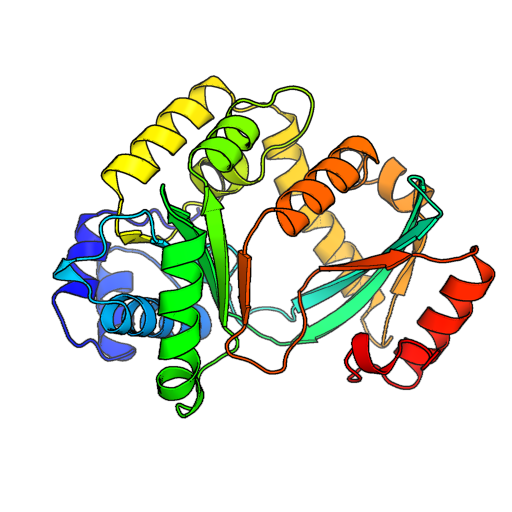0 82.50 246 ILE A CA 1
ATOM 1992 C C . ILE A 1 246 ? 7.969 -0.405 11.084 1.00 82.50 246 ILE A C 1
ATOM 1994 O O . ILE A 1 246 ? 6.769 -0.634 10.954 1.00 82.50 246 ILE A O 1
ATOM 1998 N N . SER A 1 247 ? 8.916 -1.317 10.870 1.00 80.75 247 SER A N 1
ATOM 1999 C CA . SER A 1 247 ? 8.640 -2.722 10.568 1.00 80.75 247 SER A CA 1
ATOM 2000 C C . SER A 1 247 ? 8.876 -3.584 11.809 1.00 80.75 247 SER A C 1
ATOM 2002 O O . SER A 1 247 ? 9.970 -3.559 12.389 1.00 80.75 247 SER A O 1
ATOM 2004 N N . PHE A 1 248 ? 7.869 -4.370 12.191 1.00 72.56 248 PHE A N 1
ATOM 2005 C CA . PHE A 1 248 ? 7.906 -5.356 13.284 1.00 72.56 248 PHE A CA 1
ATOM 2006 C C . PHE A 1 248 ? 8.291 -6.760 12.798 1.00 72.56 248 PHE A C 1
ATOM 2008 O O . PHE A 1 248 ? 8.149 -7.737 13.522 1.00 72.56 248 PHE A O 1
ATOM 2015 N N . SER A 1 249 ? 8.806 -6.881 11.573 1.00 67.19 249 SER A N 1
ATOM 2016 C CA . SER A 1 249 ? 9.368 -8.132 11.065 1.00 67.19 249 SER A CA 1
ATOM 2017 C C . SER A 1 249 ? 10.664 -7.922 10.309 1.00 67.19 249 SER A C 1
ATOM 2019 O O . SER A 1 249 ? 11.036 -6.802 9.967 1.00 67.19 249 SER A O 1
ATOM 2021 N N . LEU A 1 250 ? 11.328 -9.043 10.034 1.00 57.16 250 LEU A N 1
ATOM 2022 C CA . LEU A 1 250 ? 12.505 -9.108 9.175 1.00 57.16 250 LEU A CA 1
ATOM 2023 C C . LEU A 1 250 ? 12.161 -8.991 7.678 1.00 57.16 250 LEU A C 1
ATOM 2025 O O . LEU A 1 250 ? 13.081 -8.891 6.869 1.00 57.16 250 LEU A O 1
ATOM 2029 N N . ARG A 1 251 ? 10.872 -9.034 7.301 1.00 62.34 251 ARG A N 1
ATOM 2030 C CA . ARG A 1 251 ? 10.444 -9.010 5.896 1.00 62.34 251 ARG A CA 1
ATOM 2031 C C . ARG A 1 251 ? 10.519 -7.594 5.328 1.00 62.34 251 ARG A C 1
ATOM 2033 O O . ARG A 1 251 ? 10.226 -6.617 6.012 1.00 62.34 251 ARG A O 1
ATOM 2040 N N . GLU A 1 252 ? 10.936 -7.500 4.071 1.00 57.62 252 GLU A N 1
ATOM 2041 C CA . GLU A 1 252 ? 11.078 -6.232 3.358 1.00 57.62 252 GLU A CA 1
ATOM 2042 C C . GLU A 1 252 ? 9.741 -5.680 2.851 1.00 57.62 252 GLU A C 1
ATOM 2044 O O . GLU A 1 252 ? 8.735 -6.385 2.775 1.00 57.62 252 GLU A O 1
ATOM 2049 N N . SER A 1 253 ? 9.754 -4.395 2.490 1.00 63.44 253 SER A N 1
ATOM 2050 C CA . SER A 1 253 ? 8.623 -3.688 1.888 1.00 63.44 253 SER A CA 1
ATOM 2051 C C . SER A 1 253 ? 8.082 -4.397 0.640 1.00 63.44 253 SER A C 1
ATOM 2053 O O . SER A 1 253 ? 8.839 -4.965 -0.146 1.00 63.44 253 SER A O 1
ATOM 2055 N N . SER A 1 254 ? 6.774 -4.256 0.414 1.00 73.88 254 SER A N 1
ATOM 2056 C CA . SER A 1 254 ? 6.076 -4.699 -0.802 1.00 73.88 254 SER A CA 1
ATOM 2057 C C . SER A 1 254 ? 6.562 -4.027 -2.087 1.00 73.88 254 SER A C 1
ATOM 2059 O O . SER A 1 254 ? 6.390 -4.585 -3.161 1.00 73.88 254 SER A O 1
ATOM 2061 N N . LEU A 1 255 ? 7.165 -2.841 -1.991 1.00 84.38 255 LEU A N 1
ATOM 2062 C CA . LEU A 1 255 ? 7.720 -2.116 -3.129 1.00 84.38 255 LEU A CA 1
ATOM 2063 C C . LEU A 1 255 ? 9.084 -1.521 -2.763 1.00 84.38 255 LEU A C 1
ATOM 2065 O O . LEU A 1 255 ? 9.189 -0.824 -1.746 1.00 84.38 255 LEU A O 1
ATOM 2069 N N . ILE A 1 256 ? 10.093 -1.775 -3.596 1.00 86.00 256 ILE A N 1
ATOM 2070 C CA . ILE A 1 256 ? 11.489 -1.373 -3.394 1.00 86.00 256 ILE A CA 1
ATOM 2071 C C . ILE A 1 256 ? 11.979 -0.567 -4.606 1.00 86.00 256 ILE A C 1
ATOM 2073 O O . ILE A 1 256 ? 12.134 -1.146 -5.676 1.00 86.00 256 ILE A O 1
ATOM 2077 N N . PRO A 1 257 ? 12.265 0.739 -4.460 1.00 88.06 257 PRO A N 1
ATOM 2078 C CA . PRO A 1 257 ? 12.930 1.509 -5.506 1.00 88.06 257 PRO A CA 1
ATOM 2079 C C . PRO A 1 257 ? 14.453 1.301 -5.465 1.00 88.06 257 PRO A C 1
ATOM 2081 O O . PRO A 1 257 ? 15.070 1.278 -4.392 1.00 88.06 257 PRO A O 1
ATOM 2084 N N . VAL A 1 258 ? 15.065 1.166 -6.640 1.00 89.44 258 VAL A N 1
ATOM 2085 C CA . VAL A 1 258 ? 16.491 0.879 -6.838 1.00 89.44 258 VAL A CA 1
ATOM 2086 C C . VAL A 1 258 ? 17.039 1.804 -7.913 1.00 89.44 258 VAL A C 1
ATOM 2088 O O . VAL A 1 258 ? 16.448 1.915 -8.980 1.00 89.44 258 VAL A O 1
ATOM 2091 N N . GLN A 1 259 ? 18.167 2.451 -7.633 1.00 91.38 259 GLN A N 1
ATOM 2092 C CA . GLN A 1 259 ? 18.907 3.222 -8.630 1.00 91.38 259 GLN A CA 1
ATOM 2093 C C . GLN A 1 259 ? 19.885 2.301 -9.359 1.00 91.38 259 GLN A C 1
ATOM 2095 O O . GLN A 1 259 ? 20.617 1.564 -8.697 1.00 91.38 259 GLN A O 1
ATOM 2100 N N . VAL A 1 260 ? 19.885 2.361 -10.688 1.00 92.62 260 VAL A N 1
ATOM 2101 C CA . VAL A 1 260 ? 20.729 1.567 -11.585 1.00 92.62 260 VAL A CA 1
ATOM 2102 C C . VAL A 1 260 ? 21.386 2.457 -12.638 1.00 92.62 260 VAL A C 1
ATOM 2104 O O . VAL A 1 260 ? 20.923 3.550 -12.960 1.00 92.62 260 VAL A O 1
ATOM 2107 N N . SER A 1 261 ? 22.485 1.969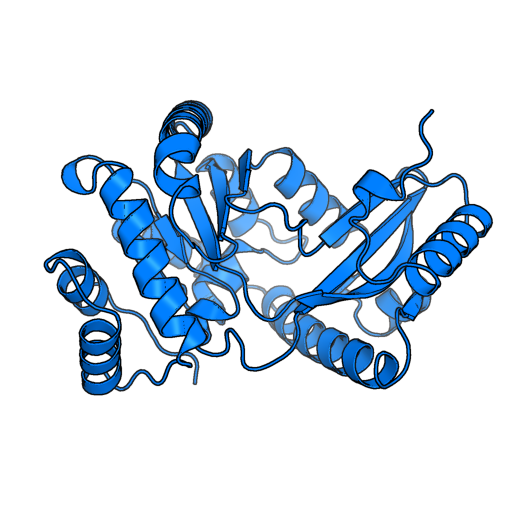 -13.192 1.00 90.88 261 SER A N 1
ATOM 2108 C CA . SER A 1 261 ? 23.261 2.608 -14.255 1.00 90.88 261 SER A CA 1
ATOM 2109 C C . SER A 1 261 ? 22.648 2.420 -15.653 1.00 90.88 261 SER A C 1
ATOM 2111 O O . SER A 1 261 ? 22.818 3.281 -16.530 1.00 90.88 261 SER A O 1
ATOM 2113 N N . GLY A 1 262 ? 21.891 1.338 -15.860 1.00 89.56 262 GLY A N 1
ATOM 2114 C CA . GLY A 1 262 ? 21.230 0.994 -17.120 1.00 89.56 262 GLY A CA 1
ATOM 2115 C C . GLY A 1 262 ? 20.540 -0.373 -17.075 1.00 89.56 262 GLY A C 1
ATOM 2116 O O . GLY A 1 262 ? 20.466 -0.996 -16.019 1.00 89.56 262 GLY A O 1
ATOM 2117 N N . GLU A 1 263 ? 20.043 -0.829 -18.227 1.00 88.50 263 GLU A N 1
ATOM 2118 C CA . GLU A 1 263 ? 19.293 -2.091 -18.360 1.00 88.50 263 GLU A CA 1
ATOM 2119 C C . GLU A 1 263 ? 20.143 -3.338 -18.060 1.00 88.50 263 GLU A C 1
ATOM 2121 O O . GLU A 1 263 ? 19.643 -4.275 -17.447 1.00 88.50 263 GLU A O 1
ATOM 2126 N N . GLU A 1 264 ? 21.441 -3.320 -18.377 1.00 90.00 264 GLU A N 1
ATOM 2127 C CA . GLU A 1 264 ? 22.372 -4.425 -18.082 1.00 90.00 264 GLU A CA 1
ATOM 2128 C C . GLU A 1 264 ? 22.412 -4.764 -16.579 1.00 90.00 264 GLU A C 1
ATOM 2130 O O . GLU A 1 264 ? 22.389 -5.927 -16.182 1.00 90.00 264 GLU A O 1
ATOM 2135 N N . GLU A 1 265 ? 22.394 -3.745 -15.713 1.00 90.88 265 GLU A N 1
ATOM 2136 C CA . GLU A 1 265 ? 22.372 -3.938 -14.259 1.00 90.88 265 GLU A CA 1
ATOM 2137 C C . GLU A 1 265 ? 21.031 -4.522 -13.778 1.00 90.88 265 GLU A C 1
ATOM 2139 O O . GLU A 1 265 ? 20.983 -5.250 -12.786 1.00 90.88 265 GLU A O 1
ATOM 2144 N N . ILE A 1 266 ? 19.934 -4.253 -14.495 1.00 91.19 266 ILE A N 1
ATOM 2145 C CA . ILE A 1 266 ? 18.625 -4.846 -14.202 1.00 91.19 266 ILE A CA 1
ATOM 2146 C C . ILE A 1 266 ? 18.657 -6.348 -14.485 1.00 91.19 266 ILE A C 1
ATOM 2148 O O . ILE A 1 266 ? 18.206 -7.121 -13.640 1.00 91.19 266 ILE A O 1
ATOM 2152 N N . GLU A 1 267 ? 19.220 -6.769 -15.620 1.00 89.44 267 GLU A N 1
ATOM 2153 C CA . GLU A 1 267 ? 19.366 -8.191 -15.959 1.00 89.44 267 GLU A CA 1
ATOM 2154 C C . GLU A 1 267 ? 20.175 -8.941 -14.894 1.00 89.44 267 GLU A C 1
ATOM 2156 O O . GLU A 1 267 ? 19.786 -10.032 -14.470 1.00 89.44 267 GLU A O 1
ATOM 2161 N N . GLU A 1 268 ? 21.259 -8.345 -14.388 1.00 88.56 268 GLU A N 1
ATOM 2162 C CA . GLU A 1 268 ? 22.013 -8.914 -13.266 1.00 88.56 268 GLU A CA 1
ATOM 2163 C C . GLU A 1 268 ? 21.133 -9.102 -12.020 1.00 88.56 268 GLU A C 1
ATOM 2165 O O . GLU A 1 268 ? 21.141 -10.176 -11.410 1.00 88.56 268 GLU A O 1
ATOM 2170 N N . TYR A 1 269 ? 20.343 -8.090 -11.645 1.00 87.44 269 TYR A N 1
ATOM 2171 C CA . TYR A 1 269 ? 19.430 -8.192 -10.505 1.00 87.44 269 TYR A CA 1
ATOM 2172 C C . TYR A 1 269 ? 18.349 -9.255 -10.707 1.00 87.44 269 TYR A C 1
ATOM 2174 O O . TYR A 1 269 ? 18.038 -9.981 -9.761 1.00 87.44 269 TYR A O 1
ATOM 2182 N N . VAL A 1 270 ? 17.780 -9.360 -11.910 1.00 88.12 270 VAL A N 1
ATOM 2183 C CA . VAL A 1 270 ? 16.780 -10.382 -12.252 1.00 88.12 270 VAL A CA 1
ATOM 2184 C C . VAL A 1 270 ? 17.385 -11.775 -12.105 1.00 88.12 270 VAL A C 1
ATOM 2186 O O . VAL A 1 270 ? 16.843 -12.591 -11.363 1.00 88.12 270 VAL A O 1
ATOM 2189 N N . ASN A 1 271 ? 18.558 -12.017 -12.694 1.00 87.94 271 ASN A N 1
ATOM 2190 C CA . ASN A 1 271 ? 19.258 -13.299 -12.586 1.00 87.94 271 ASN A CA 1
ATOM 2191 C C . ASN A 1 271 ? 19.552 -13.681 -11.123 1.00 87.94 271 ASN A C 1
ATOM 2193 O O . ASN A 1 271 ? 19.398 -14.837 -10.724 1.00 87.94 271 ASN A O 1
ATOM 2197 N N . LEU A 1 272 ? 19.946 -12.711 -10.291 1.00 85.06 272 LEU A N 1
ATOM 2198 C CA . LEU A 1 272 ? 20.174 -12.938 -8.861 1.00 85.06 272 LEU A CA 1
ATOM 2199 C C . LEU A 1 272 ? 18.887 -13.307 -8.110 1.00 85.06 272 LEU A C 1
ATOM 2201 O O . LEU A 1 272 ? 18.916 -14.182 -7.239 1.00 85.06 272 LEU A O 1
ATOM 2205 N N . LEU A 1 273 ? 17.768 -12.651 -8.436 1.00 85.00 273 LEU A N 1
ATOM 2206 C CA . LEU A 1 273 ? 16.455 -12.949 -7.861 1.00 85.00 273 LEU A CA 1
ATOM 2207 C C . LEU A 1 273 ? 15.966 -14.339 -8.269 1.00 85.00 273 LEU A C 1
ATOM 2209 O O . LEU A 1 273 ? 15.416 -15.046 -7.431 1.00 85.00 273 LEU A O 1
ATOM 2213 N N . GLU A 1 274 ? 16.209 -14.760 -9.507 1.00 86.44 274 GLU A N 1
ATOM 2214 C CA . GLU A 1 274 ? 15.856 -16.100 -9.981 1.00 86.44 274 GLU A CA 1
ATOM 2215 C C . GLU A 1 274 ? 16.657 -17.196 -9.277 1.00 86.44 274 GLU A C 1
ATOM 2217 O O . GLU A 1 274 ? 16.098 -18.218 -8.877 1.00 86.44 274 GLU A O 1
ATOM 2222 N N . GLN A 1 275 ? 17.955 -16.969 -9.066 1.00 84.19 275 GLN A N 1
ATOM 2223 C CA . GLN A 1 275 ? 18.815 -17.901 -8.336 1.00 84.19 275 GLN A CA 1
ATOM 2224 C C . GLN A 1 275 ? 18.481 -17.957 -6.843 1.00 84.19 275 GLN A C 1
ATOM 2226 O O . GLN A 1 275 ? 18.639 -19.004 -6.216 1.00 84.19 275 GLN A O 1
ATOM 2231 N N . ASN A 1 276 ? 18.027 -16.842 -6.260 1.00 79.94 276 ASN A N 1
ATOM 2232 C CA . ASN A 1 276 ? 17.754 -16.737 -4.828 1.00 79.94 276 ASN A CA 1
ATOM 2233 C C . ASN A 1 276 ? 16.416 -16.030 -4.528 1.00 79.94 276 ASN A C 1
ATOM 2235 O O . ASN A 1 276 ? 16.394 -14.939 -3.942 1.00 79.94 276 ASN A O 1
ATOM 2239 N N . PRO A 1 277 ? 15.270 -16.663 -4.842 1.00 73.56 277 PRO A N 1
ATOM 2240 C CA . PRO A 1 277 ? 13.963 -15.995 -4.838 1.00 73.56 277 PRO A CA 1
ATOM 2241 C C . PRO A 1 277 ? 13.511 -15.540 -3.455 1.00 73.56 277 PRO A C 1
ATOM 2243 O O . PRO A 1 277 ? 12.771 -14.566 -3.328 1.00 73.56 277 PRO A O 1
ATOM 2246 N N . SER A 1 278 ? 13.980 -16.219 -2.409 1.00 71.62 278 SER A N 1
ATOM 2247 C CA . SER A 1 278 ? 13.678 -15.909 -1.013 1.00 71.62 278 SER A CA 1
ATOM 2248 C C . SER A 1 278 ? 14.623 -14.885 -0.379 1.00 71.62 278 SER A C 1
ATOM 2250 O O . SER A 1 278 ? 14.386 -14.485 0.762 1.00 71.62 278 SER A O 1
ATOM 2252 N N . THR A 1 279 ? 15.699 -14.476 -1.059 1.00 70.44 279 THR A N 1
ATOM 2253 C CA . THR A 1 279 ? 16.703 -13.583 -0.466 1.00 70.44 279 THR A CA 1
ATOM 2254 C C . THR A 1 279 ? 16.169 -12.150 -0.371 1.00 70.44 279 THR A C 1
ATOM 2256 O O . THR A 1 279 ? 15.645 -11.623 -1.364 1.00 70.44 279 THR A O 1
ATOM 2259 N N . PRO A 1 280 ? 16.278 -11.492 0.800 1.00 70.62 280 PRO A N 1
ATOM 2260 C CA . PRO A 1 280 ? 15.957 -10.075 0.940 1.00 70.62 280 PRO A CA 1
ATOM 2261 C C . PRO A 1 280 ? 16.766 -9.225 -0.050 1.00 70.62 280 PRO A C 1
ATOM 2263 O O . PRO A 1 280 ? 17.969 -9.409 -0.204 1.00 70.62 280 PRO A O 1
ATOM 2266 N N . PHE A 1 281 ? 16.125 -8.274 -0.723 1.00 71.31 281 PHE A N 1
ATOM 2267 C CA . PHE A 1 281 ? 16.755 -7.410 -1.716 1.00 71.31 281 PHE A CA 1
ATOM 2268 C C . PHE A 1 281 ? 17.954 -6.628 -1.164 1.00 71.31 281 PHE A C 1
ATOM 2270 O O . PHE A 1 281 ? 18.945 -6.436 -1.864 1.00 71.31 281 PHE A O 1
ATOM 2277 N N . LYS A 1 282 ? 17.919 -6.196 0.102 1.00 69.12 282 LYS A N 1
ATOM 2278 C CA . LYS A 1 282 ? 19.056 -5.526 0.757 1.00 69.12 282 LYS A CA 1
ATOM 2279 C C . LYS A 1 282 ? 20.324 -6.391 0.775 1.00 69.12 282 LYS A C 1
ATOM 2281 O O . LYS A 1 282 ? 21.416 -5.834 0.765 1.00 69.12 282 LYS A O 1
ATOM 2286 N N . ASP A 1 283 ? 20.163 -7.714 0.775 1.00 66.94 283 ASP A N 1
ATOM 2287 C CA . ASP A 1 283 ? 21.254 -8.689 0.775 1.00 66.94 283 ASP A CA 1
ATOM 2288 C C . ASP A 1 283 ? 21.715 -9.014 -0.662 1.00 66.94 283 ASP A C 1
ATOM 2290 O O . ASP A 1 283 ? 22.809 -9.538 -0.852 1.00 66.94 283 ASP A O 1
ATOM 2294 N N . LEU A 1 284 ? 20.911 -8.651 -1.675 1.00 65.31 284 LEU A N 1
ATOM 2295 C CA . LEU A 1 284 ? 21.262 -8.702 -3.103 1.00 65.31 284 LEU A CA 1
ATOM 2296 C C . LEU A 1 284 ? 22.022 -7.455 -3.574 1.00 65.31 284 LEU A C 1
ATOM 2298 O O . LEU A 1 284 ? 22.667 -7.482 -4.622 1.00 65.31 284 LEU A O 1
ATOM 2302 N N . LYS A 1 285 ? 21.959 -6.343 -2.829 1.00 62.78 285 LYS A N 1
ATOM 2303 C CA . LYS A 1 285 ? 22.746 -5.147 -3.150 1.00 62.78 285 LYS A CA 1
ATOM 2304 C C . LYS A 1 285 ? 24.231 -5.492 -3.033 1.00 62.78 285 LYS A C 1
ATOM 2306 O O . LYS A 1 285 ? 24.677 -5.911 -1.965 1.00 62.78 285 LYS A O 1
ATOM 2311 N N . ARG A 1 286 ? 25.003 -5.283 -4.112 1.00 54.47 286 ARG A N 1
ATOM 2312 C CA . ARG A 1 286 ? 26.471 -5.389 -4.079 1.00 54.47 286 ARG A CA 1
ATOM 2313 C C . ARG A 1 286 ? 26.979 -4.622 -2.853 1.00 54.47 286 ARG A C 1
ATOM 2315 O O . ARG A 1 286 ? 26.664 -3.440 -2.689 1.00 54.47 286 ARG A O 1
ATOM 2322 N N . LYS A 1 287 ? 27.743 -5.294 -1.984 1.00 45.44 287 LYS A N 1
ATOM 2323 C CA . LYS A 1 287 ? 28.569 -4.590 -0.999 1.00 45.44 287 LYS A CA 1
ATOM 2324 C C . LYS A 1 287 ? 29.492 -3.686 -1.813 1.00 45.44 287 LYS A C 1
ATOM 2326 O O . LYS A 1 287 ? 30.274 -4.202 -2.607 1.00 45.44 287 LYS A O 1
ATOM 2331 N N . LYS A 1 288 ? 29.294 -2.372 -1.698 1.00 42.44 288 LYS A N 1
ATOM 2332 C CA . LYS A 1 288 ? 30.245 -1.393 -2.226 1.00 42.44 288 LYS A CA 1
ATOM 2333 C C . LYS A 1 288 ? 31.614 -1.620 -1.600 1.00 42.44 288 LYS A C 1
ATOM 2335 O O . LYS A 1 288 ? 31.641 -1.962 -0.394 1.00 42.44 288 LYS A O 1
#

Foldseek 3Di:
DQDAADPVLLCVLLVDLDDLVVNCVSCVVSVHAADSQLSLLVNLQSVLCVLLPVVPDAWWKWWFDCSSSRRQQVDFAKAWEWEDAPLDTWWIKIFGAGRGAIEMETEDQCQPVSLVSSVVCLVVSLVDPDGKYKYKYYYPVLLLCLLQDQPAAHPLLLTLPVGNIHINHNVVVSVVSNVSSVVRDDPLNVLLVVLVVVVVVVQVVVCVVAGMDIDTLVRSCVSRVRNRPSVHVVSVVVRVVRIDMDISDPGDDSYHYDYDPDPVVVVVLNVVCRVPVNDHVVVVPPPD

Secondary structure (DSSP, 8-state):
------HHHHHHHHSS---HHHHHHHHHHTT----HHHHHHHHHHHHHHHHTTTTT--S-EEE-HHHHTT-TTSSPEEEEEEEEETTEEEEEEEEEEES--EEEEEEESSHHHHHHHHHHHHHHHHTS-PPPEEEEEEEHHHHHHHHH--SS--HHHIIIIIS--EEEE-HHHHHHHHHHHHHT--HHHHHHHHHHHHHHHHHHHHHTT-SEEEEEHHHHHHH-TTTS-HHHHHHHHHHHHHSEEEESSSPPPSEEEEE-SSHHHHHHHHHHHHH-TTS-HHHHS---

Radius of gyration: 19.12 Å; chains: 1; bounding box: 53×40×49 Å

Sequence (288 aa):
MTPEFSQKITDKLTQHQMSVDKIKEILKEEGLFFSDDSVKNIAHGLMIHKEMGEQSFKDPFFIYGSTAKGTAGTEPKIQEIQYWKDVQFLGSTFRIYGTSDLDIRCISEKPESLFEGLTRLKGSLFQSNLRPADIRIESYEDVRKNITRQDTSSFYRRVLLLNSPIFLSGGKVLNSFATIGRDFLVQDDLDYEREIGEVKNLVRSRLEGIPSVFLLAHELATRYPNLYSENNLIADNFQRTHSFKISFSLRESSLIPVQVSGEEEIEEYVNLLEQNPSTPFKDLKRKK

=== Feature glossary ===
The record interleaves many kinds of information about one protein. Here is each kind framed as the question it answers.

Q: What are the backbone torsion angles?
A: φ (phi) and ψ (psi) are the two rotatable backbone dihedrals per residue: φ is the C(i-1)–N–Cα–C torsion, ψ is the N–Cα–C–N(i+1) torsion, both in degrees on (−180°, 180°]. α-helical residues cluster near (−60°, −45°); β-strand residues near (−120°, +130°). A Ramachandran plot is simply a scatter of (φ, ψ) for every residue.

Q: What is the amino-acid chain?
A: This is the polypeptide sequence — one letter per residue, N-terminus first. Length ranges from a few dozen residues for small domains to over a thousand for large multi-domain proteins.

Q: How mobile is each atom in the crystal?
A: For experimental (PDB) structures, the B-factor (temperature factor) quantifies the positional spread of each atom in the crystal — a combination of thermal vibration and static disorder — in units of Å². High B-factors mark flexible loops or poorly resolved regions; low B-factors mark the rigid, well-ordered core.

Q: Are the domains correctly placed relative to each other?
A: Predicted Aligned Error (PAE) is an AlphaFold confidence matrix: entry (i, j) is the expected error in the position of residue j, in ångströms, when the prediction is superimposed on the true structure at residue i. Low PAE within a block of residues means that block is internally rigid and well-predicted; high PAE between two blocks means their relative placement is uncertain even if each block individually is confident.

Q: How confident is the AlphaFold model at each residue?
A: pLDDT is the predicted lDDT-Cα score: AlphaFold's confidence that the local environment of each residue (all inter-atomic distances within 15 Å) is correctly placed. It is a per-residue number between 0 and 100, with higher meaning more reliable.

Q: What family and function is it annotated with?
A: Functional annotations link the protein to curated databases. InterPro entries identify conserved domains and families by matching the sequence against member-database signatures (Pfam, PROSITE, CDD, …). Gene Ontology (GO) terms describe molecular function, biological process, and cellular component in a controlled vocabulary. CATH places the structure in a hierarchical fold classification (Class/Architecture/Topology/Homologous-superfamily). The organism is the source species.

Q: How big and how compact is the whole molecule?
A: Three whole-structure scalars: the radius of gyration (RMS distance of Cα from centroid, in Å), the count of Cα–Cα contacts (pairs closer than 8 Å and separated by more than four residues in sequence — i.e. tertiary, not local, contacts), and the bounding-box dimensions. Together they distinguish compact globular folds from extended fibres or disordered chains.

Q: What known structures does this most resemble?
A: The Foldseek neighbor list gives the closest experimentally determined structures in the PDB, ranked by structural alignment. TM-score near 1 means near-identical fold; near 0.3 means only rough topology match. This is how one finds what a novel AlphaFold prediction most resembles in the solved-structure universe.

Q: Which residues are buried vs exposed?
A: SASA measures how much of the protein is reachable by solvent. It is computed by rolling a water-sized probe over the atomic surface and summing the exposed area (Å²). Per-residue SASA distinguishes core (buried, low SASA) from surface (exposed, high SASA) residues; total SASA is a whole-molecule size measure.

Q: Which residues are in helices, strands, or loops?
A: Eight-state secondary structure (DSSP): H is the canonical α-helix, G the tighter 3₁₀-helix, I the wider π-helix; E/B are β-structure, T and S are turns and bends, and '-' is everything else. DSSP derives these from the pattern of main-chain N–H···O=C hydrogen bonds, not from the sequence.

Q: Where is each backbone atom in 3D?
A: Structure coordinates are given as an mmCIF _atom_site loop: one row per atom with element, residue name, chain id, sequence number, and x/y/z position in Å. Only the four main-chain atoms per residue are included here; side chains are omitted to keep the record compact.

Q: What if only a Cα trace is available?
A: Three-state secondary structure (P-SEA) collapses the eight DSSP classes into helix (a), strand (b), and coil (c). P-SEA assigns these from Cα geometry alone — distances and angles — without requiring backbone oxygens, so it works on any Cα trace.

Q: What do the rendered images show?
A: The six renders are orthographic views along the three Cartesian axes in both directions. Representation (cartoon, sticks, or surface) and color scheme (sequence-rainbow or by-chain) vary across proteins so the training set covers all the common visualization conventions.

Q: What does the local fold look like, residue by residue?
A: Foldseek's 3Di representation compresses backbone geometry into a per-residue letter drawn from a learned twenty-state alphabet. It captures the tertiary interaction pattern around each residue — which residues are packed against it in space, regardless of where they are in sequence.

Q: What do the diagnostic plots show?
A: The contact map is a binary N×N matrix image: pixel (i, j) is dark where Cα_i and Cα_j are within 8 Å and |i−j|>4. Because the |i−j|>4 filter removes local helical contacts, off-diagonal stripes parallel to the main diagonal indicate parallel β-sheets; stripes perpendicular to it indicate antiparallel β-sheets. The Ramachandran plot scatters every residue's (φ, ψ) pair against the sterically allowed regions. The PAE heatmap renders the predicted-aligned-error matrix.